Protein AF-A0A4C2E1A3-F1 (afdb_monomer_lite)

Radius of gyration: 37.52 Å; chains: 1; bounding box: 93×71×95 Å

pLDDT: mean 71.44, std 26.49, range [24.59, 97.94]

Foldseek 3Di:
DVVVVVVVVVVVVVVPDPPDDDDDDDDDDDDDDDDDDDYDDDDDDDDDDDDDDDDDDDDDDDDDDDDPPPPPPPPPPPPPVPPDQPLVVLLVVQCPDPQSVVLVVVLVVQVVVQVVLVPDDCSVVDPDRDDSVVSVCSNVVSSCVRRVVCRVVVVVVVVPPPPVVVVVVCVVVDPDDPDDDPDDDCPPPDPVVVVVVVVVVVVVVVVVVVVVD

Organism: NCBI:txid42258

Structure (mmCIF, N/CA/C/O backbone):
data_AF-A0A4C2E1A3-F1
#
_entry.id   AF-A0A4C2E1A3-F1
#
loop_
_atom_site.group_PDB
_atom_site.id
_atom_site.type_symbol
_atom_site.label_atom_id
_atom_site.label_alt_id
_atom_site.label_comp_id
_atom_site.label_asym_id
_atom_site.label_entity_id
_atom_site.label_seq_id
_atom_site.pdbx_PDB_ins_code
_atom_site.Cartn_x
_atom_site.Cartn_y
_atom_site.Cartn_z
_atom_site.occupancy
_atom_site.B_iso_or_equiv
_atom_site.auth_seq_id
_atom_site.auth_comp_id
_atom_site.auth_asym_id
_atom_site.auth_atom_id
_atom_site.pdbx_PDB_model_num
ATOM 1 N N . MET A 1 1 ? -1.593 -35.577 38.161 1.00 54.50 1 MET A N 1
ATOM 2 C CA . MET A 1 1 ? -0.187 -35.136 38.034 1.00 54.50 1 MET A CA 1
ATOM 3 C C . MET A 1 1 ? 0.485 -35.958 36.943 1.00 54.50 1 MET A C 1
ATOM 5 O O . MET A 1 1 ? 0.348 -35.541 35.812 1.00 54.50 1 MET A O 1
ATOM 9 N N . ILE A 1 2 ? 1.068 -37.138 37.211 1.00 54.88 2 ILE A N 1
ATOM 10 C CA . ILE A 1 2 ? 1.804 -37.907 36.177 1.00 54.88 2 ILE A CA 1
ATOM 11 C C . ILE A 1 2 ? 0.924 -38.302 34.967 1.00 54.88 2 ILE A C 1
ATOM 13 O O . ILE A 1 2 ? 1.327 -38.041 33.844 1.00 54.88 2 ILE A O 1
ATOM 17 N N . SER A 1 3 ? -0.294 -38.825 35.185 1.00 58.41 3 SER A N 1
ATOM 18 C CA . SER A 1 3 ? -1.226 -39.242 34.106 1.00 58.41 3 SER A CA 1
ATOM 19 C C . SER A 1 3 ? -1.467 -38.161 33.038 1.00 58.41 3 SER A C 1
ATOM 21 O O . SER A 1 3 ? -1.341 -38.411 31.846 1.00 58.41 3 SER A O 1
ATOM 23 N N . ALA A 1 4 ? -1.687 -36.916 33.477 1.00 65.88 4 ALA A N 1
ATOM 24 C CA . ALA A 1 4 ? -1.956 -35.790 32.583 1.00 65.88 4 ALA A CA 1
ATOM 25 C C . ALA A 1 4 ? -0.758 -35.421 31.685 1.00 65.88 4 ALA A C 1
ATOM 27 O O . ALA A 1 4 ? -0.942 -34.805 30.643 1.00 65.88 4 ALA A O 1
ATOM 28 N N . ILE A 1 5 ? 0.468 -35.793 32.078 1.00 71.56 5 ILE A N 1
ATOM 29 C CA . ILE A 1 5 ? 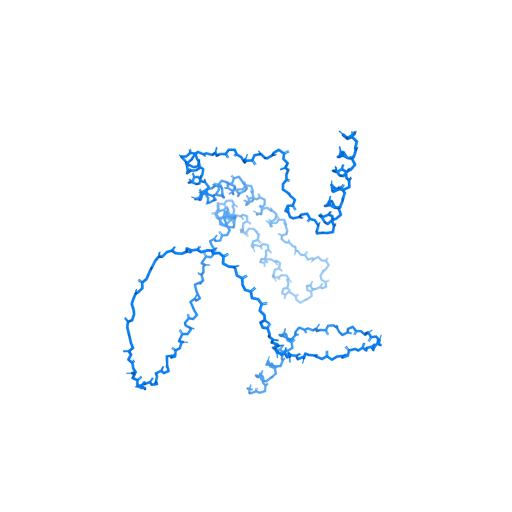1.671 -35.581 31.262 1.00 71.56 5 ILE A CA 1
ATOM 30 C C . ILE A 1 5 ? 1.769 -36.671 30.189 1.00 71.56 5 ILE A C 1
ATOM 32 O O . ILE A 1 5 ? 2.106 -36.365 29.053 1.00 71.56 5 ILE A O 1
ATOM 36 N N . THR A 1 6 ? 1.437 -37.927 30.513 1.00 70.44 6 THR A N 1
ATOM 37 C CA . THR A 1 6 ? 1.390 -39.005 29.510 1.00 70.44 6 THR A CA 1
ATOM 38 C C . THR A 1 6 ? 0.274 -38.791 28.488 1.00 70.44 6 THR A C 1
ATOM 40 O O . THR A 1 6 ? 0.525 -38.951 27.303 1.00 70.44 6 THR A O 1
ATOM 43 N N . GLU A 1 7 ? -0.903 -38.337 28.929 1.00 72.19 7 GLU A N 1
ATOM 44 C CA . GLU A 1 7 ? -2.037 -37.992 28.054 1.00 72.19 7 GLU A CA 1
ATOM 45 C C . GLU A 1 7 ? -1.655 -36.866 27.064 1.00 72.19 7 GLU A C 1
ATOM 47 O O . GLU A 1 7 ? -1.807 -37.020 25.854 1.00 72.19 7 GLU A O 1
ATOM 52 N N . TYR A 1 8 ? -1.044 -35.779 27.554 1.00 75.50 8 TYR A N 1
ATOM 53 C CA . TYR A 1 8 ? -0.581 -34.657 26.721 1.00 75.50 8 TYR A CA 1
ATOM 54 C C . TYR A 1 8 ? 0.555 -35.034 25.748 1.00 75.50 8 TYR A C 1
ATOM 56 O O . TYR A 1 8 ? 0.616 -34.533 24.625 1.00 75.50 8 TYR A O 1
ATOM 64 N N . LEU A 1 9 ? 1.457 -35.937 26.153 1.00 77.88 9 LEU A N 1
ATOM 65 C CA . LEU A 1 9 ? 2.533 -36.434 25.287 1.00 77.88 9 LEU A CA 1
ATOM 66 C C . LEU A 1 9 ? 2.029 -37.375 24.181 1.00 77.88 9 LEU A C 1
ATOM 68 O O . LEU A 1 9 ? 2.700 -37.497 23.157 1.00 77.88 9 LEU A O 1
ATOM 72 N N . GLU A 1 10 ? 0.873 -38.019 24.352 1.00 72.56 10 GLU A N 1
ATOM 73 C CA . GLU A 1 10 ? 0.237 -38.813 23.295 1.00 72.56 10 GLU A CA 1
ATOM 74 C C . GLU A 1 10 ? -0.452 -37.902 22.257 1.00 72.56 10 GLU A C 1
ATOM 76 O O . GLU A 1 10 ? -0.197 -38.071 21.063 1.00 72.56 10 GLU A O 1
ATOM 81 N N . GLU A 1 11 ? -1.174 -36.849 22.669 1.00 71.75 11 GLU A N 1
ATOM 82 C CA . GLU A 1 11 ? -1.727 -35.827 21.746 1.00 71.75 11 GLU A CA 1
ATOM 83 C C . GLU A 1 11 ? -0.633 -35.091 20.938 1.00 71.75 11 GLU A C 1
ATOM 85 O O . GLU A 1 11 ? -0.771 -34.854 19.731 1.00 71.75 11 GLU A O 1
ATOM 90 N N . LEU A 1 12 ? 0.504 -34.776 21.568 1.00 76.25 12 LEU A N 1
ATOM 91 C CA . LEU A 1 12 ? 1.673 -34.217 20.874 1.00 76.25 12 LEU A CA 1
ATOM 92 C C . LEU A 1 12 ? 2.255 -35.186 19.833 1.00 76.25 12 LEU A C 1
ATOM 94 O O . LEU A 1 12 ? 2.749 -34.761 18.790 1.00 76.25 12 LEU A O 1
ATOM 98 N N . LYS A 1 13 ? 2.171 -36.495 20.079 1.00 73.00 13 LYS A N 1
ATOM 99 C CA . LYS A 1 13 ? 2.709 -37.513 19.173 1.00 73.00 13 LYS A CA 1
ATOM 100 C C . LYS A 1 13 ? 1.800 -37.774 17.974 1.00 73.00 13 LYS A C 1
ATOM 102 O O . LYS A 1 13 ? 2.310 -38.045 16.890 1.00 73.00 13 LYS A O 1
ATOM 107 N N . GLU A 1 14 ? 0.484 -37.654 18.142 1.00 71.25 14 GLU A N 1
ATOM 108 C CA . GLU A 1 14 ? -0.473 -37.726 17.030 1.00 71.25 14 GLU A CA 1
ATOM 109 C C . GLU A 1 14 ? -0.469 -36.457 16.165 1.00 71.25 14 GLU A C 1
ATOM 111 O O . GLU A 1 14 ? -0.639 -36.552 14.952 1.00 71.25 14 GLU A O 1
ATOM 116 N N . SER A 1 15 ? -0.203 -35.280 16.742 1.00 75.06 15 SER A N 1
ATOM 117 C CA . SER A 1 15 ? -0.124 -34.021 15.980 1.00 75.06 15 SER A CA 1
ATOM 118 C C . SER A 1 15 ? 1.186 -33.839 15.195 1.00 75.06 15 SER A C 1
ATOM 120 O O . SER A 1 15 ? 1.159 -33.248 14.116 1.00 75.06 15 SER A O 1
ATOM 122 N N . PHE A 1 16 ? 2.311 -34.394 15.665 1.00 69.94 16 PHE A N 1
ATOM 123 C CA . PHE A 1 16 ? 3.581 -34.416 14.916 1.00 69.94 16 PHE A CA 1
ATOM 124 C C . PHE A 1 16 ? 3.725 -35.592 13.930 1.00 69.94 16 PHE A C 1
ATOM 126 O O . PHE A 1 16 ? 4.659 -35.601 13.127 1.00 69.94 16 PHE A O 1
ATOM 133 N N . ALA A 1 17 ? 2.822 -36.576 13.948 1.00 64.81 17 ALA A N 1
ATOM 134 C CA . ALA A 1 17 ? 2.817 -37.674 12.984 1.00 64.81 17 ALA A CA 1
ATOM 135 C C . ALA A 1 17 ? 2.017 -37.285 11.720 1.00 64.81 17 ALA A C 1
ATOM 137 O O . ALA A 1 17 ? 0.785 -37.248 11.771 1.00 64.81 17 ALA A O 1
ATOM 138 N N . PRO A 1 18 ? 2.653 -37.029 10.557 1.00 50.00 18 PRO A N 1
ATOM 139 C CA . PRO A 1 18 ? 1.913 -36.719 9.338 1.00 50.00 18 PRO A CA 1
ATOM 140 C C . PRO A 1 18 ? 1.049 -37.919 8.935 1.00 50.00 18 PRO A C 1
ATOM 142 O O . PRO A 1 18 ? 1.547 -39.029 8.734 1.00 50.00 18 PRO A O 1
ATOM 145 N N . THR A 1 19 ? -0.259 -37.701 8.803 1.00 55.41 19 THR A N 1
ATOM 146 C CA . THR A 1 19 ? -1.232 -38.756 8.500 1.00 55.41 19 THR A CA 1
ATOM 147 C C . THR A 1 19 ? -1.097 -39.231 7.052 1.00 55.41 19 THR A C 1
ATOM 149 O O . THR A 1 19 ? -1.749 -38.732 6.135 1.00 55.41 19 THR A O 1
ATOM 152 N N . ILE A 1 20 ? -0.234 -40.230 6.838 1.00 53.44 20 ILE A N 1
ATOM 153 C CA . ILE A 1 20 ? -0.044 -40.883 5.539 1.00 53.44 20 ILE A CA 1
ATOM 154 C C . ILE A 1 20 ? -1.373 -41.512 5.105 1.00 53.44 20 ILE A C 1
ATOM 156 O O . ILE A 1 20 ? -1.789 -42.557 5.611 1.00 53.44 20 ILE A O 1
ATOM 160 N N . ALA A 1 21 ? -2.040 -40.859 4.153 1.00 41.53 21 ALA A N 1
ATOM 161 C CA . ALA A 1 21 ? -3.274 -41.342 3.557 1.00 41.53 21 ALA A CA 1
ATOM 162 C C . ALA A 1 21 ? -3.012 -42.684 2.862 1.00 41.53 21 ALA A C 1
ATOM 164 O O . ALA A 1 21 ? -2.310 -42.757 1.851 1.00 41.53 21 ALA A O 1
ATOM 165 N N . LYS A 1 22 ? -3.562 -43.759 3.429 1.00 39.25 22 LYS A N 1
ATOM 166 C CA . LYS A 1 22 ? -3.343 -45.125 2.957 1.00 39.25 22 LYS A CA 1
ATOM 167 C C . LYS A 1 22 ? -4.145 -45.384 1.681 1.00 39.25 22 LYS A C 1
ATOM 169 O O . LYS A 1 22 ? -5.284 -45.834 1.749 1.00 39.25 22 LYS A O 1
ATOM 174 N N . ALA A 1 23 ? -3.540 -45.088 0.534 1.00 36.72 23 ALA A N 1
ATOM 175 C CA . ALA A 1 23 ? -4.056 -45.508 -0.762 1.00 36.72 23 ALA A CA 1
ATOM 176 C C . ALA A 1 23 ? -4.115 -47.045 -0.831 1.00 36.72 23 ALA A C 1
ATOM 178 O O . ALA A 1 23 ? -3.162 -47.734 -0.460 1.00 36.72 23 ALA A O 1
ATOM 179 N N . GLU A 1 24 ? -5.250 -47.570 -1.282 1.00 34.53 24 GLU A N 1
ATOM 180 C CA . GLU A 1 24 ? -5.477 -48.998 -1.497 1.00 34.53 24 GLU A CA 1
ATOM 181 C C . GLU A 1 24 ? -5.087 -49.385 -2.932 1.00 34.53 24 GLU A C 1
ATOM 183 O O . GLU A 1 24 ? -5.919 -49.431 -3.833 1.00 34.53 24 GLU A O 1
ATOM 188 N N . ASP A 1 25 ? -3.791 -49.627 -3.145 1.00 33.00 25 ASP A N 1
ATOM 189 C CA . ASP A 1 25 ? -3.263 -50.190 -4.393 1.00 33.00 25 ASP A CA 1
ATOM 190 C C . ASP A 1 25 ? -3.239 -51.726 -4.314 1.00 33.00 25 ASP A C 1
ATOM 192 O O . ASP A 1 25 ? -2.569 -52.312 -3.458 1.00 33.00 25 ASP A O 1
ATOM 196 N N . GLU A 1 26 ? -3.967 -52.389 -5.217 1.00 34.16 26 GLU A N 1
ATOM 197 C CA . GLU A 1 26 ? -3.877 -53.838 -5.400 1.00 34.16 26 GLU A CA 1
ATOM 198 C C . GLU A 1 26 ? -2.774 -54.208 -6.410 1.00 34.16 26 GLU A C 1
ATOM 200 O O . GLU A 1 26 ? -2.759 -53.738 -7.545 1.00 34.16 26 GLU A O 1
ATOM 205 N N . GLN A 1 27 ? -1.961 -55.188 -6.003 1.00 33.09 27 GLN A N 1
ATOM 206 C CA . GLN A 1 27 ? -1.216 -56.137 -6.843 1.00 33.09 27 GLN A CA 1
ATOM 207 C C . GLN A 1 27 ? 0.243 -55.829 -7.277 1.00 33.09 27 GLN A C 1
ATOM 209 O O . GLN A 1 27 ? 0.531 -55.393 -8.385 1.00 33.09 27 GLN A O 1
ATOM 214 N N . GLU A 1 28 ? 1.155 -56.277 -6.401 1.00 28.84 28 GLU A N 1
ATOM 215 C CA . GLU A 1 28 ? 2.339 -57.126 -6.679 1.00 28.84 28 GLU A CA 1
ATOM 216 C C . GLU A 1 28 ? 3.445 -56.677 -7.668 1.00 28.84 28 GLU A C 1
ATOM 218 O O . GLU A 1 28 ? 3.333 -56.826 -8.882 1.00 28.84 28 GLU A O 1
ATOM 223 N N . GLY A 1 29 ? 4.643 -56.455 -7.102 1.00 26.78 29 GLY A N 1
ATOM 224 C CA . GLY A 1 29 ? 5.778 -57.349 -7.400 1.00 26.78 29 GLY A CA 1
ATOM 225 C C . GLY A 1 29 ? 7.071 -56.709 -7.925 1.00 26.78 29 GLY A C 1
ATOM 226 O O . GLY A 1 29 ? 7.106 -56.215 -9.049 1.00 26.78 29 GLY A O 1
ATOM 227 N N . GLY A 1 30 ? 8.167 -56.829 -7.159 1.00 26.08 30 GLY A N 1
ATOM 228 C CA . GLY A 1 30 ? 9.526 -56.540 -7.648 1.00 26.08 30 GLY A CA 1
ATOM 229 C C . GLY A 1 30 ? 10.520 -56.034 -6.595 1.00 26.08 30 GLY A C 1
ATOM 230 O O . GLY A 1 30 ? 10.826 -54.847 -6.574 1.00 26.08 30 GLY A O 1
ATOM 231 N N . GLU A 1 31 ? 11.046 -56.938 -5.767 1.00 26.59 31 GLU A N 1
ATOM 232 C CA . GLU A 1 31 ? 12.318 -56.765 -5.030 1.00 26.59 31 GLU A CA 1
ATOM 233 C C . GLU A 1 31 ? 13.503 -56.944 -6.037 1.00 26.59 31 GLU A C 1
ATOM 235 O O . GLU A 1 31 ? 13.262 -57.309 -7.190 1.00 26.59 31 GLU A O 1
ATOM 240 N N . GLU A 1 32 ? 14.792 -56.679 -5.782 1.00 26.11 32 GLU A N 1
ATOM 241 C CA . GLU A 1 32 ? 15.598 -56.580 -4.547 1.00 26.11 32 GLU A CA 1
ATOM 242 C C . GLU A 1 32 ? 16.620 -55.400 -4.605 1.00 26.11 32 GLU A C 1
ATOM 244 O O . GLU A 1 32 ? 16.511 -54.500 -5.439 1.00 26.11 32 GLU A O 1
ATOM 249 N N . GLU A 1 33 ? 17.590 -55.386 -3.680 1.00 24.80 33 GLU A N 1
ATOM 250 C CA . GLU A 1 33 ? 18.471 -54.259 -3.330 1.00 24.80 33 GLU A CA 1
ATOM 251 C C . GLU A 1 33 ? 19.859 -54.243 -4.035 1.00 24.80 33 GLU A C 1
ATOM 253 O O . GLU A 1 33 ? 20.080 -54.831 -5.094 1.00 24.80 33 GLU A O 1
ATOM 258 N N . SER A 1 34 ? 20.804 -53.496 -3.455 1.00 26.45 34 SER A N 1
ATOM 259 C CA . SER A 1 34 ? 22.172 -53.225 -3.919 1.00 26.45 34 SER A CA 1
ATOM 260 C C . SER A 1 34 ? 23.210 -54.303 -3.583 1.00 26.45 34 SER A C 1
ATOM 262 O O . SER A 1 34 ? 23.173 -54.855 -2.486 1.00 26.45 34 SER A O 1
ATOM 264 N N . SER A 1 35 ? 24.276 -54.386 -4.390 1.00 25.61 35 SER A N 1
ATOM 265 C CA . SER A 1 35 ? 25.656 -54.458 -3.864 1.00 25.61 35 SER A CA 1
ATOM 266 C C . SER A 1 35 ? 26.716 -54.092 -4.916 1.00 25.61 35 SER A C 1
ATOM 268 O O . SER A 1 35 ? 26.589 -54.458 -6.085 1.00 25.61 35 SER A O 1
ATOM 270 N N . ASP A 1 36 ? 27.784 -53.419 -4.489 1.00 27.20 36 ASP A N 1
ATOM 271 C CA . ASP A 1 36 ? 29.022 -53.203 -5.249 1.00 27.20 36 ASP A CA 1
ATOM 272 C C . ASP A 1 36 ? 29.790 -54.505 -5.547 1.00 27.20 36 ASP A C 1
ATOM 274 O O . ASP A 1 36 ? 29.775 -55.434 -4.743 1.00 27.20 36 ASP A O 1
ATOM 278 N N . GLU A 1 37 ? 30.595 -54.511 -6.617 1.00 27.55 37 GLU A N 1
ATOM 279 C CA . GLU A 1 37 ? 31.913 -55.171 -6.596 1.00 27.55 37 GLU A CA 1
ATOM 280 C C . GLU A 1 37 ? 32.899 -54.504 -7.582 1.00 27.55 37 GLU A C 1
ATOM 282 O O . GLU A 1 37 ? 32.512 -53.636 -8.370 1.00 27.55 37 GLU A O 1
ATOM 287 N N . LYS A 1 38 ? 34.199 -54.823 -7.480 1.00 28.42 38 LYS A N 1
ATOM 288 C CA . LYS A 1 38 ? 35.299 -53.926 -7.893 1.00 28.42 38 LYS A CA 1
ATOM 289 C C . LYS A 1 38 ? 36.467 -54.643 -8.593 1.00 28.42 38 LYS A C 1
ATOM 291 O O . LYS A 1 38 ? 36.839 -55.743 -8.202 1.00 28.42 38 LYS A O 1
ATOM 296 N N . GLY A 1 39 ? 37.107 -53.937 -9.536 1.00 26.95 39 GLY A N 1
ATOM 297 C CA . GLY A 1 39 ? 38.388 -54.295 -10.173 1.00 26.95 39 GLY A CA 1
ATOM 298 C C . GLY A 1 39 ? 38.263 -54.830 -11.612 1.00 26.95 39 GLY A C 1
ATOM 299 O O . GLY A 1 39 ? 37.180 -55.218 -12.037 1.00 26.95 39 GLY A O 1
ATOM 300 N N . ASP A 1 40 ? 39.322 -54.892 -12.424 1.00 24.59 40 ASP A N 1
ATOM 301 C CA . ASP A 1 40 ? 40.619 -54.183 -12.401 1.00 24.59 40 ASP A CA 1
ATOM 302 C C . ASP A 1 40 ? 41.312 -54.368 -13.784 1.00 24.59 40 ASP A C 1
ATOM 304 O O . ASP A 1 40 ? 40.888 -55.249 -14.540 1.00 24.59 40 ASP A O 1
ATOM 308 N N . GLY A 1 41 ? 42.353 -53.590 -14.133 1.00 29.47 41 GLY A N 1
ATOM 309 C CA . GLY A 1 41 ? 43.167 -53.822 -15.350 1.00 29.47 41 GLY A CA 1
ATOM 310 C C . GLY A 1 41 ? 43.608 -52.597 -16.184 1.00 29.47 41 GLY A C 1
ATOM 311 O O . GLY A 1 41 ? 42.798 -51.986 -16.881 1.00 29.47 41 GLY A O 1
ATOM 312 N N . GLU A 1 42 ? 44.919 -52.319 -16.177 1.00 26.56 42 GLU A N 1
ATOM 313 C CA . GLU A 1 42 ? 45.686 -51.439 -17.101 1.00 26.56 42 GLU A CA 1
ATOM 314 C C . GLU A 1 42 ? 45.739 -52.007 -18.552 1.00 26.56 42 GLU A C 1
ATOM 316 O O . GLU A 1 42 ? 45.350 -53.156 -18.760 1.00 26.56 42 GLU A O 1
ATOM 321 N N . GLU A 1 43 ? 46.142 -51.325 -19.645 1.00 28.19 43 GLU A N 1
ATOM 322 C CA . GLU A 1 43 ? 47.046 -50.171 -19.937 1.00 28.19 43 GLU A CA 1
ATOM 323 C C . GLU A 1 43 ? 46.356 -49.128 -20.889 1.00 28.19 43 GLU A C 1
ATOM 325 O O . GLU A 1 43 ? 45.267 -49.405 -21.390 1.00 28.19 43 GLU A O 1
ATOM 330 N N . GLY A 1 44 ? 46.877 -47.942 -21.276 1.00 27.69 44 GLY A N 1
ATOM 331 C CA . GLY A 1 44 ? 48.100 -47.174 -20.947 1.00 27.69 44 GLY A CA 1
ATOM 332 C C . GLY A 1 44 ? 48.463 -46.092 -22.016 1.00 27.69 44 GLY A C 1
ATOM 333 O O . GLY A 1 44 ? 47.818 -46.026 -23.060 1.00 27.69 44 GLY A O 1
ATOM 334 N N . ASP A 1 45 ? 49.529 -45.314 -21.747 1.00 26.52 45 ASP A N 1
ATOM 335 C CA . ASP A 1 45 ? 50.396 -44.485 -22.645 1.00 26.52 45 ASP A CA 1
ATOM 336 C C . ASP A 1 45 ? 49.952 -43.105 -23.249 1.00 26.52 45 ASP A C 1
ATOM 338 O O . ASP A 1 45 ? 48.882 -42.974 -23.844 1.00 26.52 45 ASP A O 1
ATOM 342 N N . GLY A 1 46 ? 50.856 -42.096 -23.160 1.00 30.55 46 GLY A N 1
ATOM 343 C CA . GLY A 1 46 ? 50.852 -40.755 -23.823 1.00 30.55 46 GLY A CA 1
ATOM 344 C C . GLY A 1 46 ? 50.015 -39.628 -23.159 1.00 30.55 46 GLY A C 1
ATOM 345 O O . GLY A 1 46 ? 48.809 -39.577 -23.387 1.00 30.55 46 GLY A O 1
ATOM 346 N N . GLU A 1 47 ? 50.495 -38.715 -22.287 1.00 32.38 47 GLU A N 1
ATOM 347 C CA . GLU A 1 47 ? 51.624 -37.727 -22.336 1.00 32.38 47 GLU A CA 1
ATOM 348 C C . GLU A 1 47 ? 51.404 -36.568 -23.354 1.00 32.38 47 GLU A C 1
ATOM 350 O O . GLU A 1 47 ? 50.875 -36.816 -24.435 1.00 32.38 47 GLU A O 1
ATOM 355 N N . GLU A 1 48 ? 51.683 -35.265 -23.129 1.00 33.25 48 GLU A N 1
ATOM 356 C CA . GLU A 1 48 ? 52.417 -34.440 -22.117 1.00 33.25 48 GLU A CA 1
ATOM 357 C C . GLU A 1 48 ? 51.516 -33.231 -21.661 1.00 33.25 48 GLU A C 1
ATOM 359 O O . GLU A 1 48 ? 50.435 -33.057 -22.227 1.00 33.25 48 GLU A O 1
ATOM 364 N N . GLY A 1 49 ? 51.811 -32.306 -20.720 1.00 29.77 49 GLY A N 1
ATOM 365 C CA . GLY A 1 49 ? 52.961 -31.991 -19.839 1.00 29.77 49 GLY A CA 1
ATOM 366 C C . GLY A 1 49 ? 52.779 -30.606 -19.132 1.00 29.77 49 GLY A C 1
ATOM 367 O O . GLY A 1 49 ? 51.741 -29.976 -19.336 1.00 29.77 49 GLY A O 1
ATOM 368 N N . ASP A 1 50 ? 53.799 -30.125 -18.386 1.00 28.48 50 ASP A N 1
ATOM 369 C CA . ASP A 1 50 ? 53.899 -28.827 -17.633 1.00 28.48 50 ASP A CA 1
ATOM 370 C C . ASP A 1 50 ? 53.057 -28.732 -16.322 1.00 28.48 50 ASP A C 1
ATOM 372 O O . ASP A 1 50 ? 51.885 -29.105 -16.317 1.00 28.48 50 ASP A O 1
ATOM 376 N N . GLY A 1 51 ? 53.526 -28.260 -15.149 1.00 31.69 51 GLY A N 1
ATOM 377 C CA . GLY A 1 51 ? 54.794 -27.615 -14.717 1.00 31.69 51 GLY A CA 1
ATOM 378 C C . GLY A 1 51 ? 54.514 -26.250 -14.037 1.00 31.69 51 GLY A C 1
ATOM 379 O O . GLY A 1 51 ? 53.581 -25.572 -14.461 1.00 31.69 51 GLY A O 1
ATOM 380 N N . GLU A 1 52 ? 55.167 -25.721 -12.987 1.00 35.66 52 GLU A N 1
ATOM 381 C CA . GLU A 1 52 ? 56.111 -26.107 -11.892 1.00 35.66 52 GLU A CA 1
ATOM 382 C C . GLU A 1 52 ? 55.806 -25.085 -10.734 1.00 35.66 52 GLU A C 1
ATOM 384 O O . GLU A 1 52 ? 55.156 -24.075 -11.014 1.00 35.66 52 GLU A O 1
ATOM 389 N N . GLU A 1 53 ? 56.138 -25.133 -9.431 1.00 32.62 53 GLU A N 1
ATOM 390 C CA . GLU A 1 53 ? 56.885 -25.940 -8.424 1.00 32.62 53 GLU A CA 1
ATOM 391 C C . GLU A 1 53 ? 56.238 -25.570 -7.031 1.00 32.62 53 GLU A C 1
ATOM 393 O O . GLU A 1 53 ? 55.354 -24.711 -7.006 1.00 32.62 53 GLU A O 1
ATOM 398 N N . GLY A 1 54 ? 56.554 -26.061 -5.817 1.00 31.36 54 GLY A N 1
ATOM 399 C CA . GLY A 1 54 ? 57.498 -27.067 -5.294 1.00 31.36 54 GLY A CA 1
ATOM 400 C C . GLY A 1 54 ? 57.792 -26.860 -3.777 1.00 31.36 54 GLY A C 1
ATOM 401 O O . GLY A 1 54 ? 57.917 -25.714 -3.359 1.00 31.36 54 GLY A O 1
ATOM 402 N N . SER A 1 55 ? 57.960 -27.952 -3.001 1.00 29.14 55 SER A N 1
ATOM 403 C CA . SER A 1 55 ? 58.648 -28.051 -1.674 1.00 29.14 55 SER A CA 1
ATOM 404 C C . SER A 1 55 ? 58.076 -27.344 -0.408 1.00 29.14 55 SER A C 1
ATOM 406 O O . SER A 1 55 ? 57.382 -26.339 -0.511 1.00 29.14 55 SER A O 1
ATOM 408 N N . ASP A 1 56 ? 58.289 -27.812 0.840 1.00 27.72 56 ASP A N 1
ATOM 409 C CA . ASP A 1 56 ? 59.148 -28.892 1.390 1.00 27.72 56 ASP A CA 1
ATOM 410 C C . ASP A 1 56 ? 58.457 -29.738 2.499 1.00 27.72 56 ASP A C 1
ATOM 412 O O . ASP A 1 56 ? 57.555 -29.267 3.190 1.00 27.72 56 ASP A O 1
ATOM 416 N N . ASN A 1 57 ? 58.952 -30.979 2.644 1.00 35.16 57 ASN A N 1
ATOM 417 C CA . ASN A 1 57 ? 59.313 -31.774 3.845 1.00 35.16 57 ASN A CA 1
ATOM 418 C C . ASN A 1 57 ? 59.329 -31.082 5.249 1.00 35.16 57 ASN A C 1
ATOM 420 O O . ASN A 1 57 ? 59.454 -29.867 5.351 1.00 35.16 57 ASN A O 1
ATOM 424 N N . GLU A 1 58 ? 59.304 -31.788 6.397 1.00 31.27 58 GLU A N 1
ATOM 425 C CA . GLU A 1 58 ? 59.610 -33.212 6.682 1.00 31.27 58 GLU A CA 1
ATOM 426 C C . GLU A 1 58 ? 58.850 -33.781 7.919 1.00 31.27 58 GLU A C 1
ATOM 428 O O . GLU A 1 58 ? 58.060 -33.088 8.553 1.00 31.27 58 GLU A O 1
ATOM 433 N N . ASP A 1 59 ? 59.108 -35.058 8.221 1.00 29.94 59 ASP A N 1
ATOM 434 C CA . ASP A 1 59 ? 58.451 -35.977 9.174 1.00 29.94 59 ASP A CA 1
ATOM 435 C C . ASP A 1 59 ? 58.685 -35.725 10.692 1.00 29.94 59 ASP A C 1
ATOM 437 O O . ASP A 1 59 ? 59.738 -35.212 11.077 1.00 29.94 59 ASP A O 1
ATOM 441 N N . SER A 1 60 ? 57.740 -36.158 11.550 1.00 30.83 60 SER A N 1
ATOM 442 C CA . SER A 1 60 ? 57.967 -36.515 12.973 1.00 30.83 60 SER A CA 1
ATOM 443 C C . SER A 1 60 ? 56.732 -37.167 13.628 1.00 30.83 60 SER A C 1
ATOM 445 O O . SER A 1 60 ? 55.699 -36.515 13.778 1.00 30.83 60 SER A O 1
ATOM 447 N N . ASP A 1 61 ? 56.877 -38.390 14.149 1.00 32.84 61 ASP A N 1
ATOM 448 C CA . ASP A 1 61 ? 55.927 -39.003 15.095 1.00 32.84 61 ASP A CA 1
ATOM 449 C C . ASP A 1 61 ? 55.823 -38.223 16.426 1.00 32.84 61 ASP A C 1
ATOM 451 O O . ASP A 1 61 ? 56.829 -37.712 16.932 1.00 32.84 61 ASP A O 1
ATOM 455 N N . ASN A 1 62 ? 54.635 -38.237 17.047 1.00 33.03 62 ASN A N 1
ATOM 456 C CA . ASN A 1 62 ? 54.451 -38.301 18.506 1.00 33.03 62 ASN A CA 1
ATOM 457 C C . ASN A 1 62 ? 53.057 -38.876 18.846 1.00 33.03 62 ASN A C 1
ATOM 459 O O . ASN A 1 62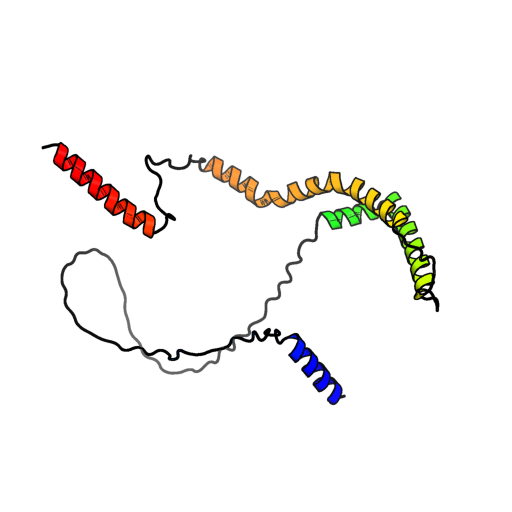 ? 52.089 -38.593 18.144 1.00 33.03 62 ASN A O 1
ATOM 463 N N . GLU A 1 63 ? 52.959 -39.662 19.919 1.00 35.53 63 GLU A N 1
ATOM 464 C CA . GLU A 1 63 ? 51.718 -40.310 20.378 1.00 35.53 63 GLU A CA 1
ATOM 465 C C . GLU A 1 63 ? 50.962 -39.460 21.426 1.00 35.53 63 GLU A C 1
ATOM 467 O O . GLU A 1 63 ? 51.580 -38.647 22.108 1.00 35.53 63 GLU A O 1
ATOM 472 N N . GLU A 1 64 ? 49.651 -39.716 21.554 1.00 35.44 64 GLU A N 1
ATOM 473 C CA . GLU A 1 64 ? 48.718 -39.337 22.643 1.00 35.44 64 GLU A CA 1
ATOM 474 C C . GLU A 1 64 ? 48.629 -37.851 23.075 1.00 35.44 64 GLU A C 1
ATOM 476 O O . GLU A 1 64 ? 49.538 -37.292 23.680 1.00 35.44 64 GLU A O 1
ATOM 481 N N . GLU A 1 65 ? 47.442 -37.254 22.920 1.00 32.44 65 GLU A N 1
ATOM 482 C CA . GLU A 1 65 ? 46.537 -37.056 24.068 1.00 32.44 65 GLU A CA 1
ATOM 483 C C . GLU A 1 65 ? 45.071 -37.010 23.580 1.00 32.44 65 GLU A C 1
ATOM 485 O O . GLU A 1 65 ? 44.810 -36.803 22.394 1.00 32.44 65 GLU A O 1
ATOM 490 N N . ASP A 1 66 ? 44.141 -37.327 24.482 1.00 37.78 66 ASP A N 1
ATOM 491 C CA . ASP A 1 66 ? 42.706 -37.542 24.240 1.00 37.78 66 ASP A CA 1
ATOM 492 C C . ASP A 1 66 ? 41.946 -36.372 24.883 1.00 37.78 66 ASP A C 1
ATOM 494 O O . ASP A 1 66 ? 41.852 -36.305 26.110 1.00 37.78 66 ASP A O 1
ATOM 498 N N . ASP A 1 67 ? 41.501 -35.410 24.070 1.00 34.34 67 ASP A N 1
ATOM 499 C CA . ASP A 1 67 ? 40.812 -34.192 24.518 1.00 34.34 67 ASP A CA 1
ATOM 500 C C . ASP A 1 67 ? 39.455 -34.121 23.796 1.00 34.34 67 ASP A C 1
ATOM 502 O O . ASP A 1 67 ? 39.371 -33.814 22.603 1.00 34.34 67 ASP A O 1
ATOM 506 N N . GLU A 1 68 ? 38.391 -34.500 24.508 1.00 40.34 68 GLU A N 1
ATOM 507 C CA . GLU A 1 68 ? 37.010 -34.424 24.024 1.00 40.34 68 GLU A CA 1
ATOM 508 C C . GLU A 1 68 ? 36.582 -32.943 23.997 1.00 40.34 68 GLU A C 1
ATOM 510 O O . GLU A 1 68 ? 36.020 -32.431 24.967 1.00 40.34 68 GLU A O 1
ATOM 515 N N . GLU A 1 69 ? 36.873 -32.234 22.896 1.00 37.88 69 GLU A N 1
ATOM 516 C CA . GLU A 1 69 ? 36.315 -30.898 22.641 1.00 37.88 69 GLU A CA 1
ATOM 517 C C . GLU A 1 69 ? 34.784 -31.011 22.510 1.00 37.88 69 GLU A C 1
ATOM 519 O O . GLU A 1 69 ? 34.249 -31.311 21.444 1.00 37.88 69 GLU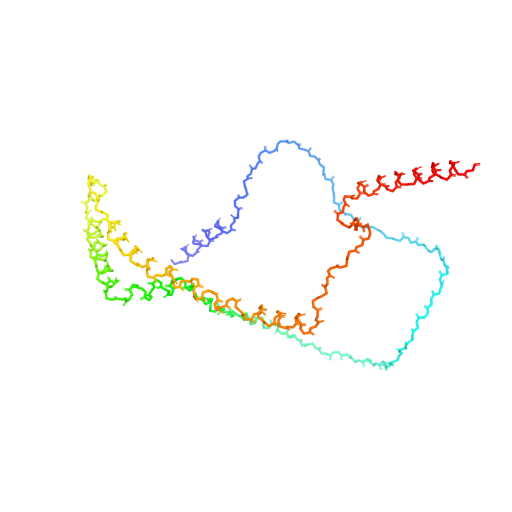 A O 1
ATOM 524 N N . GLU A 1 70 ? 34.078 -30.794 23.626 1.00 36.88 70 GLU A N 1
ATOM 525 C CA . GLU A 1 70 ? 32.624 -30.622 23.665 1.00 36.88 70 GLU A CA 1
ATOM 526 C C . GLU A 1 70 ? 32.249 -29.415 22.787 1.00 36.88 70 GLU A C 1
ATOM 528 O O . GLU A 1 70 ? 32.450 -28.258 23.172 1.00 36.88 70 GLU A O 1
ATOM 533 N N . GLU A 1 71 ? 31.728 -29.688 21.587 1.00 34.56 71 GLU A N 1
ATOM 534 C CA . GLU A 1 71 ? 31.143 -28.683 20.699 1.00 34.56 71 GLU A CA 1
ATOM 535 C C . GLU A 1 71 ? 29.849 -28.143 21.338 1.00 34.56 71 GLU A C 1
ATOM 537 O O . GLU A 1 71 ? 28.749 -28.619 21.060 1.00 34.56 71 GLU A O 1
ATOM 542 N N . ASP A 1 72 ? 29.994 -27.145 22.220 1.00 34.03 72 ASP A N 1
ATOM 543 C CA . ASP A 1 72 ? 28.904 -26.295 22.716 1.00 34.03 72 ASP A CA 1
ATOM 544 C C . ASP A 1 72 ? 28.279 -25.564 21.506 1.00 34.03 72 ASP A C 1
ATOM 546 O O . ASP A 1 72 ? 28.680 -24.456 21.131 1.00 34.03 72 ASP A O 1
ATOM 550 N N . GLU A 1 73 ? 27.305 -26.213 20.855 1.00 38.25 73 GLU A N 1
ATOM 551 C CA . GLU A 1 73 ? 26.398 -25.606 19.875 1.00 38.25 73 GLU A CA 1
ATOM 552 C C . GLU A 1 73 ? 25.483 -24.597 20.596 1.00 38.25 73 GLU A C 1
ATOM 554 O O . GLU A 1 73 ? 24.290 -24.826 20.799 1.00 38.25 73 GLU A O 1
ATOM 559 N N . GLU A 1 74 ? 26.059 -23.462 21.005 1.00 40.41 74 GLU A N 1
ATOM 560 C CA . GLU A 1 74 ? 25.320 -22.256 21.384 1.00 40.41 74 GLU A CA 1
ATOM 561 C C . GLU A 1 74 ? 24.467 -21.840 20.173 1.00 40.41 74 GLU A C 1
ATOM 563 O O . GLU A 1 74 ? 24.966 -21.223 19.226 1.00 40.41 74 GLU A O 1
ATOM 568 N N . GLU A 1 75 ? 23.185 -22.228 20.179 1.00 35.28 75 GLU A N 1
ATOM 569 C CA . GLU A 1 75 ? 22.196 -21.797 19.190 1.00 35.28 75 GLU A CA 1
ATOM 570 C C . GLU A 1 75 ? 22.078 -20.267 19.254 1.00 35.28 75 GLU A C 1
ATOM 572 O O . GLU A 1 75 ? 21.366 -19.709 20.092 1.00 35.28 75 GLU A O 1
ATOM 577 N N . ASP A 1 76 ? 22.812 -19.593 18.363 1.00 35.06 76 ASP A N 1
ATOM 578 C CA . ASP A 1 76 ? 22.790 -18.144 18.147 1.00 35.06 76 ASP A CA 1
ATOM 579 C C . ASP A 1 76 ? 21.448 -17.759 17.505 1.00 35.06 76 ASP A C 1
ATOM 581 O O . ASP A 1 76 ? 21.342 -17.490 16.305 1.00 35.06 76 ASP A O 1
ATOM 585 N N . ASP A 1 77 ? 20.395 -17.813 18.325 1.00 40.34 77 ASP A N 1
ATOM 586 C CA . ASP A 1 77 ? 19.020 -17.416 18.022 1.00 40.34 77 ASP A CA 1
ATOM 587 C C . ASP A 1 77 ? 18.963 -15.877 17.939 1.00 40.34 77 ASP A C 1
ATOM 589 O O . ASP A 1 77 ? 18.323 -15.184 18.739 1.00 40.34 77 ASP A O 1
ATOM 593 N N . GLU A 1 78 ? 19.709 -15.324 16.971 1.00 43.84 78 GLU A N 1
ATOM 594 C CA . GLU A 1 78 ? 19.556 -13.959 16.485 1.00 43.84 78 GLU A CA 1
ATOM 595 C C . GLU A 1 78 ? 18.126 -13.829 15.936 1.00 43.84 78 GLU A C 1
ATOM 597 O O . GLU A 1 78 ? 17.879 -13.989 14.736 1.00 43.84 78 GLU A O 1
ATOM 602 N N . GLU A 1 79 ? 17.173 -13.493 16.815 1.00 47.59 79 GLU A N 1
ATOM 603 C CA . GLU A 1 79 ? 15.902 -12.885 16.425 1.00 47.59 79 GLU A CA 1
ATOM 604 C C . GLU A 1 79 ? 16.229 -11.607 15.626 1.00 47.59 79 GLU A C 1
ATOM 606 O O . GLU A 1 79 ? 16.327 -10.507 16.182 1.00 47.59 79 GLU A O 1
ATOM 611 N N . GLU A 1 80 ? 16.411 -11.735 14.302 1.00 47.19 80 GLU A N 1
ATOM 612 C CA . GLU A 1 80 ? 16.380 -10.600 13.381 1.00 47.19 80 GLU A CA 1
ATOM 613 C C . GLU A 1 80 ? 15.051 -9.883 13.645 1.00 47.19 80 GLU A C 1
ATOM 615 O O . GLU A 1 80 ? 13.992 -10.380 13.260 1.00 47.19 80 GLU A O 1
ATOM 620 N N . GLU A 1 81 ? 15.101 -8.725 14.318 1.00 55.66 81 GLU A N 1
ATOM 621 C CA . GLU A 1 81 ? 13.932 -7.888 14.603 1.00 55.66 81 GLU A CA 1
ATOM 622 C C . GLU A 1 81 ? 13.337 -7.429 13.260 1.00 55.66 81 GLU A C 1
ATOM 624 O O . GLU A 1 81 ? 13.705 -6.373 12.729 1.00 55.66 81 GLU A O 1
ATOM 629 N N . GLU A 1 82 ? 12.474 -8.264 12.660 1.00 66.19 82 GLU A N 1
ATOM 630 C CA . GLU A 1 82 ? 12.020 -8.105 11.280 1.00 66.19 82 GLU A CA 1
ATOM 631 C C . GLU A 1 82 ? 11.289 -6.769 11.171 1.00 66.19 82 GLU A C 1
ATOM 633 O O . GLU A 1 82 ? 10.159 -6.614 11.635 1.00 66.19 82 GLU A O 1
ATOM 638 N N . GLY A 1 83 ? 11.975 -5.781 10.586 1.00 64.12 83 GLY A N 1
ATOM 639 C CA . GLY A 1 83 ? 11.581 -4.377 10.638 1.00 64.12 83 GLY A CA 1
ATOM 640 C C . GLY A 1 83 ? 10.178 -4.151 10.081 1.00 64.12 83 GLY A C 1
ATOM 641 O O . GLY A 1 83 ? 10.017 -3.972 8.869 1.00 64.12 83 GLY A O 1
ATOM 642 N N . GLY A 1 84 ? 9.197 -4.146 10.991 1.00 79.69 84 GLY A N 1
ATOM 643 C CA . GLY A 1 84 ? 7.788 -4.410 10.702 1.00 79.69 84 GLY A CA 1
ATOM 644 C C . GLY A 1 84 ? 7.161 -3.512 9.638 1.00 79.69 84 GLY A C 1
ATOM 645 O O . GLY A 1 84 ? 7.618 -2.389 9.394 1.00 79.69 84 GLY A O 1
ATOM 646 N N . ASP A 1 85 ? 6.094 -4.015 9.000 1.00 88.50 85 ASP A N 1
ATOM 647 C CA . ASP A 1 85 ? 5.568 -3.462 7.747 1.00 88.50 85 ASP A CA 1
ATOM 648 C C . ASP A 1 85 ? 5.428 -1.921 7.794 1.00 88.50 85 ASP A C 1
ATOM 650 O O . ASP A 1 85 ? 4.651 -1.370 8.587 1.00 88.50 85 ASP A O 1
ATOM 654 N N . PRO A 1 86 ? 6.133 -1.186 6.907 1.00 90.25 86 PRO A N 1
ATOM 655 C CA . PRO A 1 86 ? 5.957 0.249 6.727 1.00 90.25 86 PRO A CA 1
ATOM 656 C C . PRO A 1 86 ? 4.507 0.703 6.502 1.00 90.25 86 PRO A C 1
ATOM 658 O O . PRO A 1 86 ? 4.229 1.890 6.719 1.00 90.25 86 PRO A O 1
ATOM 661 N N . LEU A 1 87 ? 3.606 -0.185 6.059 1.00 91.25 87 LEU A N 1
ATOM 662 C CA . LEU A 1 87 ? 2.160 0.035 6.035 1.00 91.25 87 LEU A CA 1
ATOM 663 C C . LEU A 1 87 ? 1.553 0.039 7.437 1.00 91.25 87 LEU A C 1
ATOM 665 O O . LEU A 1 87 ? 0.863 0.998 7.760 1.00 91.25 87 LEU A O 1
ATOM 669 N N . ASP A 1 88 ? 1.803 -0.954 8.282 1.00 93.19 88 ASP A N 1
ATOM 670 C CA . ASP A 1 88 ? 1.179 -1.022 9.609 1.00 93.19 88 ASP A CA 1
ATOM 671 C C . ASP A 1 88 ? 1.722 0.060 10.547 1.00 93.19 88 ASP A C 1
ATOM 673 O O . ASP A 1 88 ? 0.947 0.715 11.249 1.00 93.19 88 ASP A O 1
ATOM 677 N N . ALA A 1 89 ? 3.005 0.409 10.420 1.00 92.69 89 ALA A N 1
ATOM 678 C CA . ALA A 1 89 ? 3.551 1.626 11.018 1.00 92.69 89 ALA A CA 1
ATOM 679 C C . ALA A 1 89 ? 2.826 2.903 10.527 1.00 92.69 89 ALA A C 1
ATOM 681 O O . ALA A 1 89 ? 2.603 3.833 11.302 1.00 92.69 89 ALA A O 1
ATOM 682 N N . LEU A 1 90 ? 2.424 2.973 9.249 1.00 93.88 90 LEU A N 1
ATOM 683 C CA . LEU A 1 90 ? 1.605 4.080 8.728 1.00 93.88 90 LEU A CA 1
ATOM 684 C C . LEU A 1 90 ? 0.151 4.030 9.215 1.00 93.88 90 LEU A C 1
ATOM 686 O O . LEU A 1 90 ? -0.399 5.090 9.511 1.00 93.88 90 LEU A O 1
ATOM 690 N N . LYS A 1 91 ? -0.466 2.849 9.329 1.00 94.62 91 LYS A N 1
ATOM 691 C CA . LYS A 1 91 ? -1.818 2.693 9.886 1.00 94.62 91 LYS A CA 1
ATOM 692 C C . LYS A 1 91 ? -1.850 3.163 11.338 1.00 94.62 91 LYS A C 1
ATOM 694 O O . LYS A 1 91 ? -2.719 3.956 11.689 1.00 94.62 91 LYS A O 1
ATOM 699 N N . ALA A 1 92 ? -0.862 2.771 12.143 1.00 93.62 92 ALA A N 1
ATOM 700 C CA . ALA A 1 92 ? -0.711 3.206 13.530 1.00 93.62 92 ALA A CA 1
ATOM 701 C C . ALA A 1 92 ? -0.485 4.726 13.659 1.00 93.62 92 ALA A C 1
ATOM 703 O O . ALA A 1 92 ? -1.091 5.357 14.528 1.00 93.62 92 ALA A O 1
ATOM 704 N N . GLU A 1 93 ? 0.321 5.341 12.781 1.00 93.88 93 GLU A N 1
ATOM 705 C CA . GLU A 1 93 ? 0.439 6.807 12.690 1.00 93.88 93 GLU A CA 1
ATOM 706 C C . GLU A 1 93 ? -0.913 7.472 12.365 1.00 93.88 93 GLU A C 1
ATOM 708 O O . GLU A 1 93 ? -1.293 8.448 13.011 1.00 93.88 93 GLU A O 1
ATOM 713 N N . CYS A 1 94 ? -1.641 6.951 11.372 1.00 95.75 94 CYS A N 1
ATOM 714 C CA . CYS A 1 94 ? -2.909 7.511 10.901 1.00 95.75 94 CYS A CA 1
ATOM 715 C C . CYS A 1 94 ? -4.042 7.357 11.931 1.00 95.75 94 CYS A C 1
ATOM 717 O O . CYS A 1 94 ? -4.765 8.320 12.186 1.00 95.75 94 CYS A O 1
ATOM 719 N N . ALA A 1 95 ? -4.152 6.205 12.597 1.00 94.62 95 ALA A N 1
ATOM 720 C CA . ALA A 1 95 ? -5.088 5.983 13.702 1.00 94.62 95 ALA A CA 1
ATOM 721 C C . ALA A 1 95 ? -4.810 6.913 14.900 1.00 94.62 95 ALA A C 1
ATOM 723 O O . ALA A 1 95 ? -5.725 7.288 15.623 1.00 94.62 95 ALA A O 1
ATOM 724 N N . ASN A 1 96 ? -3.555 7.342 15.091 1.00 93.94 96 ASN A N 1
ATOM 725 C CA . ASN A 1 96 ? -3.158 8.244 16.175 1.00 93.94 96 ASN A CA 1
ATOM 726 C C . ASN A 1 96 ? -3.412 9.742 15.923 1.00 93.94 96 ASN A C 1
ATOM 728 O O . ASN A 1 96 ? -3.122 10.555 16.810 1.00 93.94 96 ASN A O 1
ATOM 732 N N . THR A 1 97 ? -3.960 10.118 14.767 1.00 95.00 97 THR A N 1
ATOM 733 C CA . THR A 1 97 ? -4.477 11.475 14.505 1.00 95.00 97 THR A CA 1
ATOM 734 C C . THR A 1 97 ? -5.683 11.805 15.402 1.00 95.00 97 THR A C 1
ATOM 736 O O . THR A 1 97 ? -6.182 10.948 16.126 1.00 95.00 97 THR A O 1
ATOM 739 N N . THR A 1 98 ? -6.162 13.053 15.388 1.00 95.12 98 THR A N 1
ATOM 740 C CA . THR A 1 98 ? -7.377 13.442 16.132 1.00 95.12 98 THR A CA 1
ATOM 741 C C . THR A 1 98 ? -8.620 12.742 15.584 1.00 95.12 98 THR A C 1
ATOM 743 O O . THR A 1 98 ? -9.321 12.072 16.332 1.00 95.12 98 THR A O 1
ATOM 746 N N . GLU A 1 99 ? -8.827 12.814 14.269 1.00 93.31 99 GLU A N 1
ATOM 747 C CA . GLU A 1 99 ? -9.969 12.203 13.575 1.00 93.31 99 GLU A CA 1
ATOM 748 C C . GLU A 1 99 ? -9.896 10.666 13.649 1.00 93.31 99 GLU A C 1
ATOM 750 O O . GLU A 1 99 ? -10.886 10.005 13.950 1.00 93.31 99 GLU A O 1
ATOM 755 N N . GLY A 1 100 ? -8.699 10.087 13.479 1.00 95.62 100 GLY A N 1
ATOM 756 C CA . GLY A 1 100 ? -8.467 8.652 13.656 1.00 95.62 100 GLY A CA 1
ATOM 757 C C . GLY A 1 100 ? -8.779 8.160 15.073 1.00 95.62 100 GLY A C 1
ATOM 758 O O . GLY A 1 100 ? -9.328 7.070 15.225 1.00 95.62 100 GLY A O 1
ATOM 759 N N . LYS A 1 101 ? -8.511 8.965 16.111 1.00 95.88 101 LYS A N 1
ATOM 760 C CA . LYS A 1 101 ? -8.860 8.644 17.507 1.00 95.88 101 LYS A CA 1
ATOM 761 C C . LYS A 1 101 ? -10.356 8.732 17.785 1.00 95.88 101 LYS A C 1
ATOM 763 O O . LYS A 1 101 ? -10.868 7.883 18.506 1.00 95.88 101 LYS A O 1
ATOM 768 N N . GLU A 1 102 ? -11.054 9.703 17.203 1.00 96.25 102 GLU A N 1
ATOM 769 C CA . GLU A 1 102 ? -12.517 9.818 17.297 1.00 96.25 102 GLU A CA 1
ATOM 770 C C . GLU A 1 102 ? -13.207 8.626 16.608 1.00 96.25 102 GLU A C 1
ATOM 772 O O . GLU A 1 102 ? -14.079 7.984 17.191 1.00 96.25 102 GLU A O 1
ATOM 777 N N . LEU A 1 103 ? -12.733 8.232 15.422 1.00 96.31 103 LEU A N 1
ATOM 778 C CA . LEU A 1 103 ? -13.198 7.029 14.722 1.00 96.31 103 LEU A CA 1
ATOM 779 C C . LEU A 1 103 ? -12.868 5.735 15.483 1.00 96.31 103 LEU A C 1
ATOM 781 O O . LEU A 1 103 ? -13.710 4.844 15.581 1.00 96.31 103 LEU A O 1
ATOM 785 N N . THR A 1 104 ? -11.670 5.642 16.070 1.00 96.12 104 THR A N 1
ATOM 786 C CA . THR A 1 104 ? -11.280 4.495 16.909 1.00 96.12 104 THR A CA 1
ATOM 787 C C . THR A 1 104 ? -12.152 4.409 18.162 1.00 96.12 104 THR A C 1
ATOM 789 O O . THR A 1 104 ? -12.548 3.312 18.539 1.00 96.12 104 THR A O 1
ATOM 792 N N . HIS A 1 105 ? -12.505 5.540 18.788 1.00 97.06 105 HIS A N 1
ATOM 793 C CA . HIS A 1 105 ? -13.428 5.561 19.925 1.00 97.06 105 HIS A CA 1
ATOM 794 C C . HIS A 1 105 ? -14.785 4.961 19.549 1.00 97.06 105 HIS A C 1
ATOM 796 O O . HIS A 1 105 ? -15.249 4.065 20.243 1.00 97.06 105 HIS A O 1
ATOM 802 N N . HIS A 1 106 ? -15.403 5.401 18.449 1.00 96.19 106 HIS A N 1
ATOM 803 C CA . HIS A 1 106 ? -16.706 4.871 18.028 1.00 96.19 106 HIS A CA 1
ATOM 804 C C . HIS A 1 106 ? -16.659 3.384 17.651 1.00 96.19 106 HIS A C 1
ATOM 806 O O . HIS A 1 106 ? -17.555 2.633 18.031 1.00 96.19 106 HIS A O 1
ATOM 812 N N . PHE A 1 107 ? -15.591 2.926 16.991 1.00 97.62 107 PHE A N 1
ATOM 813 C CA . PHE A 1 107 ? -15.399 1.497 16.734 1.00 97.62 107 PHE A CA 1
ATOM 814 C C . PHE A 1 107 ? -15.301 0.686 18.037 1.00 97.62 107 PHE A C 1
ATOM 816 O O . PHE A 1 107 ? -16.004 -0.309 18.191 1.00 97.62 107 PHE A O 1
ATOM 823 N N . MET A 1 108 ? -14.502 1.136 19.009 1.00 96.88 108 MET A N 1
ATOM 824 C CA . MET A 1 108 ? -14.362 0.447 20.300 1.00 96.88 108 MET A CA 1
ATOM 825 C C . MET A 1 108 ? -15.642 0.530 21.153 1.00 96.88 108 MET A C 1
ATOM 827 O O . MET A 1 108 ? -15.980 -0.436 21.828 1.00 96.88 108 MET A O 1
ATOM 831 N N . GLU A 1 109 ? -16.397 1.629 21.073 1.00 97.94 109 GLU A N 1
ATOM 832 C CA . GLU A 1 109 ? -17.719 1.802 21.695 1.00 97.94 109 GLU A CA 1
ATOM 833 C C . GLU A 1 109 ? -18.753 0.811 21.130 1.00 97.94 109 GLU A C 1
ATOM 835 O O . GLU A 1 109 ? -19.564 0.267 21.885 1.00 97.94 109 GLU A O 1
ATOM 840 N N . CYS A 1 110 ? -18.705 0.528 19.823 1.00 97.94 110 CYS A N 1
ATOM 841 C CA . CYS A 1 110 ? -19.503 -0.534 19.216 1.00 97.94 110 CYS A CA 1
ATOM 842 C C . CYS A 1 110 ? -19.023 -1.931 19.639 1.00 97.94 110 CYS A C 1
ATOM 844 O O . CYS A 1 110 ? -19.839 -2.739 20.076 1.00 97.94 110 CYS A O 1
ATOM 846 N N . VAL A 1 111 ? -17.716 -2.218 19.594 1.00 97.25 111 VAL A N 1
ATOM 847 C CA . VAL A 1 111 ? -17.168 -3.529 20.005 1.00 97.25 111 VAL A CA 1
ATOM 848 C C . VAL A 1 111 ? -17.522 -3.839 21.464 1.00 97.25 111 VAL A C 1
ATOM 850 O O . VAL A 1 111 ? -17.968 -4.941 21.777 1.00 97.25 111 VAL A O 1
ATOM 853 N N . GLU A 1 112 ? -17.435 -2.846 22.352 1.00 96.69 112 GLU A N 1
ATOM 854 C CA . GLU A 1 112 ? -17.909 -2.949 23.734 1.00 96.69 112 GLU A CA 1
ATOM 855 C C . GLU A 1 112 ? -19.419 -3.215 23.849 1.00 96.69 112 GLU A C 1
ATOM 857 O O . GLU A 1 112 ? -19.849 -3.808 24.838 1.00 96.69 112 GLU A O 1
ATOM 862 N N . ARG A 1 113 ? -20.240 -2.752 22.899 1.00 96.19 113 ARG A N 1
ATOM 863 C CA . ARG A 1 113 ? -21.695 -2.976 22.873 1.00 96.19 113 ARG A CA 1
ATOM 864 C C . ARG A 1 113 ? -22.034 -4.383 22.376 1.00 96.19 113 ARG A C 1
ATOM 866 O O . ARG A 1 113 ? -22.848 -5.049 23.012 1.00 96.19 113 ARG A O 1
ATOM 873 N N . VAL A 1 114 ? -21.358 -4.851 21.325 1.00 96.06 114 VAL A N 1
ATOM 874 C CA . VAL A 1 114 ? -21.513 -6.205 20.768 1.00 96.06 114 VAL A CA 1
ATOM 875 C C . VAL A 1 114 ? -21.050 -7.270 21.765 1.00 96.06 114 VAL A C 1
ATOM 877 O O . VAL A 1 114 ? -21.828 -8.168 22.069 1.00 96.06 114 VAL A O 1
ATOM 880 N N . HIS A 1 115 ? -19.878 -7.127 22.394 1.00 95.44 115 HIS A N 1
ATOM 881 C CA . HIS A 1 115 ? -19.398 -8.092 23.400 1.00 95.44 115 HIS A CA 1
ATOM 882 C C . HIS A 1 115 ? -20.372 -8.228 24.590 1.00 95.44 115 HIS A C 1
ATOM 884 O O . HIS A 1 115 ? -20.683 -9.325 25.051 1.00 95.44 115 HIS A O 1
ATOM 890 N N . LYS A 1 116 ? -20.961 -7.109 25.040 1.00 94.62 116 LYS A N 1
ATOM 891 C CA . LYS A 1 116 ? -22.003 -7.089 26.088 1.00 94.62 116 LYS A CA 1
ATOM 892 C C . LYS A 1 116 ? -23.356 -7.647 25.625 1.00 94.62 116 LYS A C 1
ATOM 894 O O . LYS A 1 116 ? -24.236 -7.839 26.465 1.00 94.62 116 LYS A O 1
ATOM 899 N N . ALA A 1 117 ? -23.557 -7.875 24.328 1.00 91.94 117 ALA A N 1
ATOM 900 C CA . ALA A 1 117 ? -24.687 -8.626 23.784 1.00 91.94 117 ALA A CA 1
ATOM 901 C C . ALA A 1 117 ? -24.354 -10.124 23.671 1.00 91.94 117 ALA A C 1
ATOM 903 O O . ALA A 1 117 ? -25.181 -10.946 24.057 1.00 91.94 117 ALA A O 1
ATOM 904 N N . GLU A 1 118 ? -23.139 -10.468 23.236 1.00 92.81 118 GLU A N 1
ATOM 905 C CA . GLU A 1 118 ? -22.620 -11.844 23.145 1.00 92.81 118 GLU A CA 1
ATOM 906 C C . GLU A 1 118 ? -22.608 -12.567 24.501 1.00 92.81 118 GLU A C 1
ATOM 908 O O . GLU A 1 118 ? -22.967 -13.740 24.582 1.00 92.81 118 GLU A O 1
ATOM 913 N N . GLU A 1 119 ? -22.293 -11.853 25.586 1.00 92.62 119 GLU A N 1
ATOM 914 C CA . GLU A 1 119 ? -22.351 -12.361 26.967 1.00 92.62 119 GLU A CA 1
ATOM 915 C C . GLU A 1 119 ? -23.771 -12.748 27.452 1.00 92.62 119 GLU A C 1
ATOM 917 O O . GLU A 1 119 ? -23.913 -13.345 28.525 1.00 92.62 119 GLU A O 1
ATOM 922 N N . GLN A 1 120 ? -24.845 -12.403 26.726 1.00 89.75 120 GLN A N 1
ATOM 923 C CA . GLN A 1 120 ? -26.217 -12.583 27.217 1.00 89.75 120 GLN A CA 1
ATOM 924 C C . GLN A 1 120 ? -26.779 -13.987 26.915 1.00 89.75 120 GLN A C 1
ATOM 926 O O . GLN A 1 120 ? -26.744 -14.446 25.770 1.00 89.75 120 GLN A O 1
ATOM 931 N N . PRO A 1 121 ? -27.381 -14.676 27.908 1.00 91.38 121 PRO A N 1
ATOM 932 C CA . PRO A 1 121 ? -27.945 -16.009 27.711 1.00 91.38 121 PRO A CA 1
AT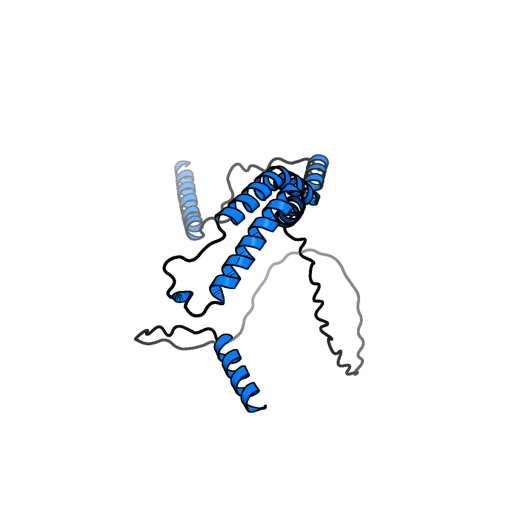OM 933 C C . PRO A 1 121 ? -29.145 -15.953 26.755 1.00 91.38 121 PRO A C 1
ATOM 935 O O . PRO A 1 121 ? -30.213 -15.453 27.112 1.00 91.38 121 PRO A O 1
ATOM 938 N N . GLY A 1 122 ? -28.954 -16.482 25.544 1.00 89.38 122 GLY A N 1
ATOM 939 C CA . GLY A 1 122 ? -29.911 -16.404 24.434 1.00 89.38 122 GLY A CA 1
ATOM 940 C C . GLY A 1 122 ? -29.421 -15.602 23.221 1.00 89.38 122 GLY A C 1
ATOM 941 O O . GLY A 1 122 ? -30.156 -15.507 22.242 1.00 89.38 122 GLY A O 1
ATOM 942 N N . TYR A 1 123 ? -28.195 -15.058 23.238 1.00 91.06 123 TYR A N 1
ATOM 943 C CA . TYR A 1 123 ? -27.621 -14.359 22.081 1.00 91.06 123 TYR A CA 1
ATOM 944 C C . TYR A 1 123 ? -27.568 -15.227 20.814 1.00 91.06 123 TYR A C 1
ATOM 946 O O . TYR A 1 123 ? -27.813 -14.717 19.722 1.00 91.06 123 TYR A O 1
ATOM 954 N N . GLU A 1 124 ? -27.293 -16.533 20.927 1.00 89.81 124 GLU A N 1
ATOM 955 C CA . GLU A 1 124 ? -27.236 -17.446 19.773 1.00 89.81 124 GLU A CA 1
ATOM 956 C C . GLU A 1 124 ? -28.555 -17.472 18.983 1.00 89.81 124 GLU A C 1
ATOM 958 O O . GLU A 1 124 ? -28.524 -17.294 17.764 1.00 89.81 124 GLU A O 1
ATOM 963 N N . ASP A 1 125 ? -29.694 -17.550 19.678 1.00 93.00 125 ASP A N 1
ATOM 964 C CA . ASP A 1 125 ? -31.052 -17.563 19.108 1.00 93.00 125 ASP A CA 1
ATOM 965 C C . ASP A 1 125 ? -31.591 -16.166 18.716 1.00 93.00 125 ASP A C 1
ATOM 967 O O . ASP A 1 125 ? -32.720 -16.047 18.232 1.00 93.00 125 ASP A O 1
ATOM 971 N N . ALA A 1 126 ? -30.828 -15.087 18.933 1.00 88.25 126 ALA A N 1
ATOM 972 C CA . ALA A 1 126 ? -31.288 -13.724 18.664 1.00 88.25 126 ALA A CA 1
ATOM 973 C C . ALA A 1 126 ? -31.463 -13.446 17.155 1.00 88.25 126 ALA A C 1
ATOM 975 O O . ALA A 1 126 ? -30.521 -13.582 16.372 1.00 88.25 126 ALA A O 1
ATOM 976 N N . GLU A 1 127 ? -32.663 -12.992 16.765 1.00 89.88 127 GLU A N 1
ATOM 977 C CA . GLU A 1 127 ? -33.045 -12.674 15.372 1.00 89.88 127 GLU A CA 1
ATOM 978 C C . GLU A 1 127 ? -32.219 -11.526 14.764 1.00 89.88 127 GLU A C 1
ATOM 980 O O . GLU A 1 127 ? -31.970 -11.510 13.560 1.00 89.88 127 GLU A O 1
ATOM 985 N N . TYR A 1 128 ? -31.766 -10.584 15.597 1.00 88.19 128 TYR A N 1
ATOM 986 C CA . TYR A 1 128 ? -30.864 -9.506 15.208 1.00 88.19 128 TYR A CA 1
ATOM 987 C C . TYR A 1 128 ? -29.618 -9.535 16.091 1.00 88.19 128 TYR A C 1
ATOM 989 O O . TYR A 1 128 ? -29.718 -9.462 17.317 1.00 88.19 128 TYR A O 1
ATOM 997 N N . LYS A 1 129 ? -28.454 -9.614 15.450 1.00 94.00 129 LYS A N 1
ATOM 998 C CA . LYS A 1 129 ? -27.134 -9.471 16.066 1.00 94.00 129 LYS A CA 1
ATOM 999 C C . LYS A 1 129 ? -26.547 -8.178 15.518 1.00 94.00 129 LYS A C 1
ATOM 1001 O O . LYS A 1 129 ? -26.583 -7.962 14.309 1.00 94.00 129 LYS A O 1
ATOM 1006 N N . GLU A 1 130 ? -26.092 -7.303 16.402 1.00 93.62 130 GLU A N 1
ATOM 1007 C CA . GLU A 1 130 ? -25.428 -6.065 16.002 1.00 93.62 130 GLU A CA 1
ATOM 1008 C C . GLU A 1 130 ? -24.000 -6.375 15.537 1.00 93.62 130 GLU A C 1
ATOM 1010 O O . GLU A 1 130 ? -23.329 -7.221 16.125 1.00 93.62 130 GLU A O 1
ATOM 1015 N N . ASP A 1 131 ? -23.545 -5.695 14.487 1.00 95.31 131 ASP A N 1
ATOM 1016 C CA . ASP A 1 131 ? -22.158 -5.725 14.034 1.00 95.31 131 ASP A CA 1
ATOM 1017 C C . ASP A 1 131 ? -21.575 -4.305 14.015 1.00 95.31 131 ASP A C 1
ATOM 1019 O O . ASP A 1 131 ? -22.312 -3.320 14.047 1.00 95.31 131 ASP A O 1
ATOM 1023 N N . CYS A 1 132 ? -20.244 -4.215 13.983 1.00 97.06 132 CYS A N 1
ATOM 1024 C CA . CYS A 1 132 ? -19.501 -2.951 13.949 1.00 97.06 132 CYS A CA 1
ATOM 1025 C C . CYS A 1 132 ? -18.860 -2.695 12.579 1.00 97.06 132 CYS A C 1
ATOM 1027 O O . CYS A 1 132 ? -17.786 -2.088 12.489 1.00 97.06 132 CYS A O 1
ATOM 1029 N N . VAL A 1 133 ? -19.454 -3.223 11.502 1.00 96.69 133 VAL A N 1
ATOM 1030 C CA . VAL A 1 133 ? -18.905 -3.091 10.147 1.00 96.69 133 VAL A CA 1
ATOM 1031 C C . VAL A 1 133 ? -18.978 -1.637 9.683 1.00 96.69 133 VAL A C 1
ATOM 1033 O O . VAL A 1 133 ? -18.053 -1.184 9.013 1.00 96.69 133 VAL A O 1
ATOM 1036 N N . GLU A 1 134 ? -19.999 -0.870 10.077 1.00 96.25 134 GLU A N 1
ATOM 1037 C CA . GLU A 1 134 ? -20.104 0.552 9.723 1.00 96.25 134 GLU A CA 1
ATOM 1038 C C . GLU A 1 134 ? -18.990 1.390 10.379 1.00 96.25 134 GLU A C 1
ATOM 1040 O O . GLU A 1 134 ? -18.272 2.118 9.685 1.00 96.25 134 GLU A O 1
ATOM 1045 N N . GLU A 1 135 ? -18.767 1.265 11.689 1.00 96.56 135 GLU A N 1
ATOM 1046 C CA . GLU A 1 135 ? -17.687 1.967 12.394 1.00 96.56 135 GLU A CA 1
ATOM 1047 C C . GLU A 1 135 ? -16.297 1.509 11.921 1.00 96.56 135 GLU A C 1
ATOM 1049 O O . GLU A 1 135 ? -15.405 2.341 11.721 1.00 96.56 135 GLU A O 1
ATOM 1054 N N . PHE A 1 136 ? -16.115 0.209 11.658 1.00 97.25 136 PHE A N 1
ATOM 1055 C CA . PHE A 1 136 ? -14.878 -0.322 11.078 1.00 97.25 136 PHE A CA 1
ATOM 1056 C C . PHE A 1 136 ? -14.614 0.235 9.674 1.00 97.25 136 PHE A C 1
ATOM 1058 O O . PHE A 1 136 ? -13.475 0.588 9.354 1.00 97.25 136 PHE A O 1
ATOM 1065 N N . PHE A 1 137 ? -15.645 0.360 8.833 1.00 97.69 137 PHE A N 1
ATOM 1066 C CA . PHE A 1 137 ? -15.517 0.958 7.504 1.00 97.69 137 PHE A CA 1
ATOM 1067 C C . PHE A 1 137 ? -15.139 2.437 7.599 1.00 97.69 137 PHE A C 1
ATOM 1069 O O . PHE A 1 137 ? -14.233 2.862 6.884 1.00 97.69 137 PHE A O 1
ATOM 1076 N N . HIS A 1 138 ? -15.740 3.210 8.505 1.00 96.50 138 HIS A N 1
ATOM 1077 C CA . HIS A 1 138 ? -15.354 4.608 8.717 1.00 96.50 138 HIS A CA 1
ATOM 1078 C C . HIS A 1 138 ? -13.889 4.749 9.179 1.00 96.50 138 HIS A C 1
ATOM 1080 O O . HIS A 1 138 ? -13.142 5.554 8.613 1.00 96.50 138 HIS A O 1
ATOM 1086 N N . LEU A 1 139 ? -13.446 3.928 10.139 1.00 96.31 139 LEU A N 1
ATOM 1087 C CA . LEU A 1 139 ? -12.061 3.911 10.625 1.00 96.31 139 LEU A CA 1
ATOM 1088 C C . LEU A 1 139 ? -11.058 3.513 9.527 1.00 96.31 139 LEU A C 1
ATOM 1090 O O . LEU A 1 139 ? -10.058 4.204 9.318 1.00 96.31 139 LEU A O 1
ATOM 1094 N N . THR A 1 140 ? -11.325 2.429 8.795 1.00 96.06 140 THR A N 1
ATOM 1095 C CA . THR A 1 140 ? -10.435 1.945 7.722 1.00 96.06 140 THR A CA 1
ATOM 1096 C C . THR A 1 140 ? -10.373 2.902 6.538 1.00 96.06 140 THR A C 1
ATOM 1098 O O . THR A 1 140 ? -9.274 3.233 6.100 1.00 96.06 140 THR A O 1
ATOM 1101 N N . HIS A 1 141 ? -11.505 3.443 6.074 1.00 97.06 141 HIS A N 1
ATOM 1102 C CA . HIS A 1 141 ? -11.510 4.422 4.983 1.00 97.06 141 HIS A CA 1
ATOM 1103 C C . HIS A 1 141 ? -10.714 5.681 5.349 1.00 97.06 141 HIS A C 1
ATOM 1105 O O . HIS A 1 141 ? -10.042 6.248 4.485 1.00 97.06 141 HIS A O 1
ATOM 1111 N N . TYR A 1 142 ? -10.735 6.118 6.611 1.00 96.94 142 TYR A N 1
ATOM 1112 C CA . TYR A 1 142 ? -9.875 7.211 7.064 1.00 96.94 142 TYR A CA 1
ATOM 1113 C C . TYR A 1 142 ? -8.387 6.828 7.024 1.00 96.94 142 TYR A C 1
ATOM 1115 O O . TYR A 1 142 ? -7.569 7.540 6.430 1.00 96.94 142 TYR A O 1
ATOM 1123 N N . ILE A 1 143 ? -8.039 5.684 7.622 1.00 96.56 143 ILE A N 1
ATOM 1124 C CA . ILE A 1 143 ? -6.661 5.187 7.693 1.00 96.56 143 ILE A CA 1
ATOM 1125 C C . ILE A 1 143 ? -6.067 4.994 6.293 1.00 96.56 143 ILE A C 1
ATOM 1127 O O . ILE A 1 143 ? -4.956 5.463 6.050 1.00 96.56 143 ILE A O 1
ATOM 1131 N N . ASP A 1 144 ? -6.797 4.393 5.355 1.00 95.94 144 ASP A N 1
ATOM 1132 C CA . ASP A 1 144 ? -6.313 4.136 3.996 1.00 95.94 144 ASP A CA 1
ATOM 1133 C C . ASP A 1 144 ? -6.124 5.427 3.190 1.00 95.94 144 ASP A C 1
ATOM 1135 O O . ASP A 1 144 ? -5.094 5.590 2.528 1.00 95.94 144 ASP A O 1
ATOM 1139 N N . ASN A 1 145 ? -7.041 6.397 3.299 1.00 95.88 145 ASN A N 1
ATOM 1140 C CA . ASN A 1 145 ? -6.866 7.716 2.674 1.00 95.88 145 ASN A CA 1
ATOM 1141 C C . ASN A 1 145 ? -5.637 8.466 3.229 1.00 95.88 145 ASN A C 1
ATOM 1143 O O . ASN A 1 145 ? -4.971 9.198 2.492 1.00 95.88 145 ASN A O 1
ATOM 1147 N N . CYS A 1 146 ? -5.295 8.255 4.503 1.00 95.69 146 CYS A N 1
ATOM 1148 C CA . CYS A 1 146 ? -4.084 8.789 5.126 1.00 95.69 146 CYS A CA 1
ATOM 1149 C C . CYS A 1 146 ? -2.809 8.007 4.732 1.00 95.69 146 CYS A C 1
ATOM 1151 O O . CYS A 1 146 ? -1.770 8.612 4.448 1.00 95.69 146 CYS A O 1
ATOM 1153 N N . ALA A 1 147 ? -2.861 6.673 4.685 1.00 95.75 147 ALA A N 1
ATOM 1154 C CA . ALA A 1 147 ? -1.699 5.804 4.507 1.00 95.75 147 ALA A CA 1
ATOM 1155 C C . ALA A 1 147 ? -1.304 5.597 3.034 1.00 95.75 147 ALA A C 1
ATOM 1157 O O . ALA A 1 147 ? -0.115 5.674 2.708 1.00 95.75 147 ALA A O 1
ATOM 1158 N N . ALA A 1 148 ? -2.264 5.395 2.125 1.00 94.38 148 ALA A N 1
ATOM 1159 C CA . ALA A 1 148 ? -2.015 5.097 0.711 1.00 94.38 148 ALA A CA 1
ATOM 1160 C C . ALA A 1 148 ? -1.084 6.102 -0.012 1.00 94.38 148 ALA A C 1
ATOM 1162 O O . ALA A 1 148 ? -0.121 5.654 -0.647 1.00 94.38 148 ALA A O 1
ATOM 1163 N N . PRO A 1 149 ? -1.254 7.442 0.102 1.00 94.19 149 PRO A N 1
ATOM 1164 C CA . PRO A 1 149 ? -0.332 8.395 -0.527 1.00 94.19 149 PRO A CA 1
ATOM 1165 C C . PRO A 1 149 ? 1.059 8.432 0.134 1.00 94.19 149 PRO A C 1
ATOM 1167 O O . PRO A 1 149 ? 2.013 8.941 -0.459 1.00 94.19 149 PRO A O 1
ATOM 1170 N N . ARG A 1 150 ? 1.203 7.896 1.354 1.00 92.62 150 ARG A N 1
ATOM 1171 C CA . ARG A 1 150 ? 2.448 7.906 2.144 1.00 92.62 150 ARG A CA 1
ATOM 1172 C C . ARG A 1 150 ? 3.258 6.613 1.969 1.00 92.62 150 ARG A C 1
ATOM 1174 O O . ARG A 1 150 ? 4.490 6.671 1.971 1.00 92.62 150 ARG A O 1
ATOM 1181 N N . LEU A 1 151 ? 2.589 5.476 1.754 1.00 91.31 151 LEU A N 1
ATOM 1182 C CA . LEU A 1 151 ? 3.161 4.123 1.714 1.00 91.31 151 LEU A CA 1
ATOM 1183 C C . LEU A 1 151 ? 4.295 3.960 0.694 1.00 91.31 151 LEU A C 1
ATOM 1185 O O . LEU A 1 151 ? 5.445 3.715 1.066 1.00 91.31 151 LEU A O 1
ATOM 1189 N N . PHE A 1 152 ? 4.006 4.161 -0.594 1.00 88.88 152 PHE A N 1
ATOM 1190 C CA . PHE A 1 152 ? 5.023 4.074 -1.650 1.00 88.88 152 PHE A CA 1
ATOM 1191 C C . PHE A 1 152 ? 6.146 5.105 -1.446 1.00 88.88 152 PHE A C 1
ATOM 1193 O O . PHE A 1 152 ? 7.306 4.840 -1.766 1.00 88.88 152 PHE A O 1
ATOM 1200 N N . GLY A 1 153 ? 5.825 6.245 -0.824 1.00 88.25 153 GLY A N 1
ATOM 1201 C CA . GLY A 1 153 ? 6.785 7.262 -0.405 1.00 88.25 153 GLY A CA 1
ATOM 1202 C C . GLY A 1 153 ? 7.762 6.800 0.686 1.00 88.25 153 GLY A C 1
ATOM 1203 O O . GLY A 1 153 ? 8.908 7.260 0.672 1.00 88.25 153 GLY A O 1
ATOM 1204 N N . LYS A 1 154 ? 7.367 5.898 1.598 1.00 84.50 154 LYS A N 1
ATOM 1205 C CA . LYS A 1 154 ? 8.284 5.201 2.524 1.00 84.50 154 LYS A CA 1
ATOM 1206 C C . LYS A 1 154 ? 9.059 4.097 1.789 1.00 84.50 154 LYS A C 1
ATOM 1208 O O . LYS A 1 154 ? 10.289 4.148 1.753 1.00 84.50 154 LYS A O 1
ATOM 1213 N N . MET A 1 155 ? 8.365 3.163 1.130 1.00 83.62 155 MET A N 1
ATOM 1214 C CA . MET A 1 155 ? 8.979 1.983 0.489 1.00 83.62 155 MET A CA 1
ATOM 1215 C C . MET A 1 155 ? 10.042 2.314 -0.573 1.00 83.62 155 MET A C 1
ATOM 1217 O O . MET A 1 155 ? 11.042 1.605 -0.696 1.00 83.62 155 MET A O 1
ATOM 1221 N N . ALA A 1 156 ? 9.864 3.399 -1.333 1.00 76.31 156 ALA A N 1
ATOM 1222 C CA . ALA A 1 156 ? 10.844 3.831 -2.330 1.00 76.31 156 ALA A CA 1
ATOM 1223 C C . ALA A 1 156 ? 12.184 4.282 -1.713 1.00 76.31 156 ALA A C 1
ATOM 1225 O O . ALA A 1 156 ? 13.201 4.297 -2.411 1.00 76.31 156 ALA A O 1
ATOM 1226 N N . LYS A 1 157 ? 12.211 4.645 -0.421 1.00 69.56 157 LYS A N 1
ATOM 1227 C CA . LYS A 1 157 ? 13.438 5.045 0.286 1.00 69.56 157 LYS A CA 1
ATOM 1228 C C . LYS A 1 157 ? 14.199 3.847 0.856 1.00 69.56 157 LYS A C 1
ATOM 1230 O O . LYS A 1 157 ? 15.416 3.814 0.709 1.00 69.56 157 LYS A O 1
ATOM 1235 N N . SER A 1 158 ? 13.516 2.854 1.434 1.00 66.75 158 SER A N 1
ATOM 1236 C CA . SER A 1 158 ? 14.183 1.666 1.998 1.00 66.75 158 SER A CA 1
ATOM 1237 C C . SER A 1 158 ? 14.848 0.806 0.917 1.00 66.75 158 SER A C 1
ATOM 1239 O O . SER A 1 158 ? 16.019 0.449 1.036 1.00 66.75 158 SER A O 1
ATOM 1241 N N . LYS A 1 159 ? 14.176 0.577 -0.219 1.00 62.97 159 LYS A N 1
ATOM 1242 C CA . LYS A 1 159 ? 14.690 -0.254 -1.329 1.00 62.97 159 LYS A CA 1
ATOM 1243 C C . LYS A 1 159 ? 15.844 0.374 -2.154 1.00 62.97 159 LYS A C 1
ATOM 1245 O O . LYS A 1 159 ? 16.159 -0.114 -3.238 1.00 62.97 159 LYS A O 1
ATOM 1250 N N . ASN A 1 160 ? 16.498 1.444 -1.679 1.00 56.41 160 ASN A N 1
ATOM 1251 C CA . ASN A 1 160 ? 17.524 2.184 -2.438 1.00 56.41 160 ASN A CA 1
ATOM 1252 C C . ASN A 1 160 ? 18.995 1.826 -2.120 1.00 56.41 160 ASN A C 1
ATOM 1254 O O . ASN A 1 160 ? 19.873 2.179 -2.911 1.00 56.41 160 ASN A O 1
ATOM 1258 N N . HIS A 1 161 ? 19.289 1.120 -1.017 1.00 62.78 161 HIS A N 1
ATOM 1259 C CA . HIS A 1 161 ? 20.668 0.955 -0.515 1.00 62.78 161 HIS A CA 1
ATOM 1260 C C . HIS A 1 161 ? 21.635 0.294 -1.524 1.00 62.78 161 HIS A C 1
ATOM 1262 O O . HIS A 1 161 ? 22.765 0.758 -1.705 1.00 62.78 161 HIS A O 1
ATOM 1268 N N . THR A 1 162 ? 21.205 -0.773 -2.205 1.00 64.75 162 THR A N 1
ATOM 1269 C CA . THR A 1 162 ? 22.046 -1.511 -3.167 1.00 64.75 162 THR A CA 1
ATOM 1270 C C . THR A 1 162 ? 22.046 -0.868 -4.561 1.00 64.75 162 THR A C 1
ATOM 1272 O O . THR A 1 162 ? 23.105 -0.508 -5.087 1.00 64.75 162 THR A O 1
ATOM 1275 N N . ASN A 1 163 ? 20.867 -0.648 -5.154 1.00 64.88 163 ASN A N 1
ATOM 1276 C CA . ASN A 1 163 ? 20.734 -0.330 -6.581 1.00 64.88 163 ASN A CA 1
ATOM 1277 C C . ASN A 1 163 ? 21.413 0.999 -6.975 1.00 64.88 163 ASN A C 1
ATOM 1279 O O . ASN A 1 163 ? 22.136 1.050 -7.969 1.00 64.88 163 ASN A O 1
ATOM 1283 N N . HIS A 1 164 ? 21.295 2.056 -6.160 1.00 71.00 164 HIS A N 1
ATOM 1284 C CA . HIS A 1 164 ? 21.930 3.348 -6.461 1.00 71.00 164 HIS A CA 1
ATOM 1285 C C . HIS A 1 164 ? 23.468 3.246 -6.547 1.00 71.00 164 HIS A C 1
ATOM 1287 O O . HIS A 1 164 ? 24.101 3.847 -7.421 1.00 71.00 164 HIS A O 1
ATOM 1293 N N . ASN A 1 165 ? 24.081 2.432 -5.680 1.00 76.75 165 ASN A N 1
ATOM 1294 C CA . ASN A 1 165 ? 25.519 2.166 -5.708 1.00 76.75 165 ASN A CA 1
ATOM 1295 C C . ASN A 1 165 ? 25.898 1.297 -6.919 1.00 76.75 165 ASN A C 1
ATOM 1297 O O . ASN A 1 165 ? 26.856 1.611 -7.628 1.00 76.75 165 ASN A O 1
ATOM 1301 N N . GLN A 1 166 ? 25.119 0.248 -7.211 1.00 80.88 166 GLN A N 1
ATOM 1302 C CA . GLN A 1 166 ? 25.371 -0.628 -8.360 1.00 80.88 166 GLN A CA 1
ATOM 1303 C C . GLN A 1 166 ? 25.253 0.113 -9.69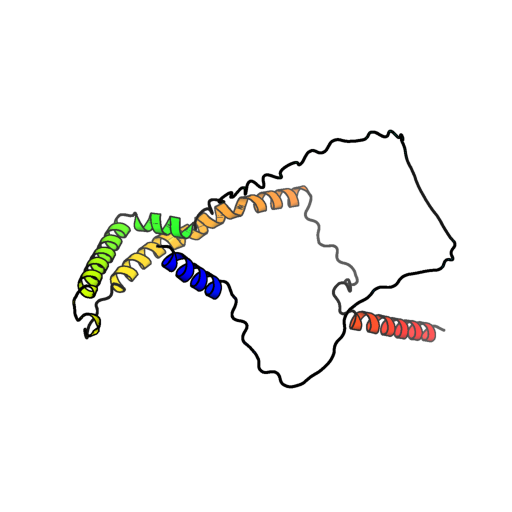7 1.00 80.88 166 GLN A C 1
ATOM 1305 O O . GLN A 1 166 ? 26.129 -0.044 -10.544 1.00 80.88 166 GLN A O 1
ATOM 1310 N N . ALA A 1 167 ? 24.268 0.998 -9.874 1.00 82.38 167 ALA A N 1
ATOM 1311 C CA . ALA A 1 167 ? 24.162 1.848 -11.061 1.00 82.38 167 ALA A CA 1
ATOM 1312 C C . ALA A 1 167 ? 25.406 2.743 -11.232 1.00 82.38 167 ALA A C 1
ATOM 1314 O O . ALA A 1 167 ? 26.016 2.778 -12.305 1.00 82.38 167 ALA A O 1
ATOM 1315 N N . LYS A 1 168 ? 25.853 3.411 -10.158 1.00 85.44 168 LYS A N 1
ATOM 1316 C CA . LYS A 1 168 ? 27.057 4.262 -10.170 1.00 85.44 168 LYS A CA 1
ATOM 1317 C C . LYS A 1 168 ? 28.330 3.462 -10.481 1.00 85.44 168 LYS A C 1
ATOM 1319 O O . LYS A 1 168 ? 29.150 3.913 -11.283 1.00 85.44 168 LYS A O 1
ATOM 1324 N N . LYS A 1 169 ? 28.480 2.262 -9.904 1.00 87.50 169 LYS A N 1
ATOM 1325 C CA . LYS A 1 169 ? 29.572 1.316 -10.204 1.00 87.50 169 LYS A CA 1
ATOM 1326 C C . LYS A 1 169 ? 29.521 0.834 -11.657 1.00 87.50 169 LYS A C 1
ATOM 1328 O O . LYS A 1 169 ? 30.542 0.868 -12.335 1.00 87.50 169 LYS A O 1
ATOM 1333 N N . ALA A 1 170 ? 28.351 0.455 -12.168 1.00 86.88 170 ALA A N 1
ATOM 1334 C CA . ALA A 1 170 ? 28.170 -0.026 -13.537 1.00 86.88 170 ALA A CA 1
ATOM 1335 C C . ALA A 1 170 ? 28.477 1.060 -14.584 1.00 86.88 170 ALA A C 1
ATOM 1337 O O . ALA A 1 170 ? 29.124 0.777 -15.592 1.00 86.88 170 ALA A O 1
ATOM 1338 N N . HIS A 1 171 ? 28.104 2.319 -14.327 1.00 85.69 171 HIS A N 1
ATOM 1339 C CA . HIS A 1 171 ? 28.521 3.446 -15.166 1.00 85.69 171 HIS A CA 1
ATOM 1340 C C . HIS A 1 171 ? 30.031 3.723 -15.075 1.00 85.69 171 HIS A C 1
ATOM 1342 O O . HIS A 1 171 ? 30.660 3.897 -16.118 1.00 85.69 171 HIS A O 1
ATOM 1348 N N . LYS A 1 172 ? 30.637 3.693 -13.875 1.00 88.50 172 LYS A N 1
ATOM 1349 C CA . LYS A 1 172 ? 32.094 3.872 -13.685 1.00 88.50 172 LYS A CA 1
ATOM 1350 C C . LYS A 1 172 ? 32.917 2.782 -14.387 1.00 88.50 172 LYS A C 1
ATOM 1352 O O . LYS A 1 172 ? 33.928 3.086 -15.011 1.00 88.50 172 LYS A O 1
ATOM 1357 N N . ASN A 1 173 ? 32.470 1.530 -14.308 1.00 87.81 173 ASN A N 1
ATOM 1358 C CA . ASN A 1 173 ? 33.136 0.368 -14.907 1.00 87.81 173 ASN A CA 1
ATOM 1359 C C . ASN A 1 173 ? 32.777 0.193 -16.403 1.00 87.81 173 ASN A C 1
ATOM 1361 O O . ASN A 1 173 ? 33.402 -0.595 -17.116 1.00 87.81 173 ASN A O 1
ATOM 1365 N N . GLY A 1 174 ? 31.789 0.953 -16.887 1.00 88.00 174 GLY A N 1
ATOM 1366 C CA . GLY A 1 174 ? 31.330 0.999 -18.271 1.00 88.00 174 GLY A CA 1
ATOM 1367 C C . GLY A 1 174 ? 30.395 -0.152 -18.640 1.00 88.00 174 GLY A C 1
ATOM 1368 O O . GLY A 1 174 ? 30.859 -1.227 -19.022 1.00 88.00 174 GLY A O 1
ATOM 1369 N N . ILE A 1 175 ? 29.082 0.111 -18.619 1.00 86.81 175 ILE A N 1
ATOM 1370 C CA . ILE A 1 175 ? 28.017 -0.823 -19.025 1.00 86.81 175 ILE A CA 1
ATOM 1371 C C . ILE A 1 175 ? 28.289 -1.347 -20.445 1.00 86.81 175 ILE A C 1
ATOM 1373 O O . ILE A 1 175 ? 28.092 -0.649 -21.442 1.00 86.81 175 ILE A O 1
ATOM 1377 N N . LYS A 1 176 ? 28.765 -2.592 -20.547 1.00 87.00 176 LYS A N 1
ATOM 1378 C CA . LYS A 1 176 ? 29.010 -3.256 -21.831 1.00 87.00 176 LYS A CA 1
ATOM 1379 C C . LYS A 1 176 ? 27.685 -3.769 -22.392 1.00 87.00 176 LYS A C 1
ATOM 1381 O O . LYS A 1 176 ? 26.875 -4.333 -21.662 1.00 87.00 176 LYS A O 1
ATOM 1386 N N . LYS A 1 177 ? 27.483 -3.627 -23.705 1.00 86.81 177 LYS A N 1
ATOM 1387 C CA . LYS A 1 177 ? 26.391 -4.326 -24.400 1.00 86.81 177 LYS A CA 1
ATOM 1388 C C . LYS A 1 177 ? 26.611 -5.846 -24.283 1.00 86.81 177 LYS A C 1
ATOM 1390 O O . LYS A 1 177 ? 27.770 -6.271 -24.334 1.00 86.81 177 LYS A O 1
ATOM 1395 N N . PRO A 1 178 ? 25.552 -6.667 -24.156 1.00 85.88 178 PRO A N 1
ATOM 1396 C CA . PRO A 1 178 ? 25.696 -8.120 -24.159 1.00 85.88 178 PRO A CA 1
ATOM 1397 C C . PRO A 1 178 ? 26.365 -8.585 -25.459 1.00 85.88 178 PRO A C 1
ATOM 1399 O O . PRO A 1 178 ? 26.093 -8.046 -26.534 1.00 85.88 178 PRO A O 1
ATOM 1402 N N . LYS A 1 179 ? 27.258 -9.579 -25.364 1.00 85.75 179 LYS A N 1
ATOM 1403 C CA . LYS A 1 179 ? 27.970 -10.134 -26.525 1.00 85.75 179 LYS A CA 1
ATOM 1404 C C . LYS A 1 179 ? 26.975 -10.863 -27.434 1.00 85.75 179 LYS A C 1
ATOM 1406 O O . LYS A 1 179 ? 26.529 -11.959 -27.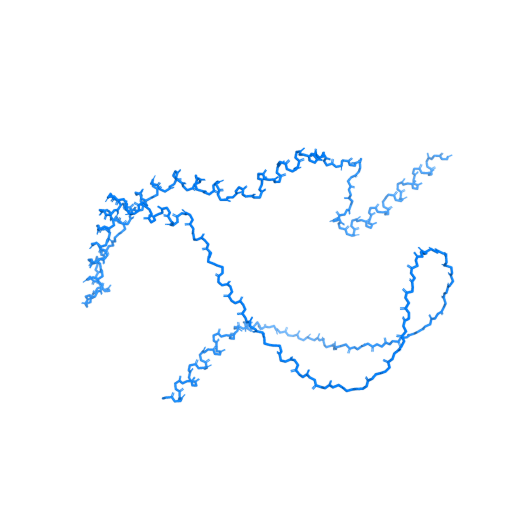107 1.00 85.75 179 LYS A O 1
ATOM 1411 N N . THR A 1 180 ? 26.638 -10.268 -28.574 1.00 87.50 180 THR A N 1
ATOM 1412 C CA . THR A 1 180 ? 25.833 -10.919 -29.610 1.00 87.50 180 THR A CA 1
ATOM 1413 C C . THR A 1 180 ? 26.719 -11.807 -30.482 1.00 87.50 180 THR A C 1
ATOM 1415 O O . THR A 1 180 ? 27.670 -11.347 -31.111 1.00 87.50 180 THR A O 1
ATOM 1418 N N . PHE A 1 181 ? 26.403 -13.099 -30.528 1.00 88.31 181 PHE A N 1
ATOM 1419 C CA . PHE A 1 181 ? 27.060 -14.065 -31.407 1.00 88.31 181 PHE A CA 1
ATOM 1420 C C . PHE A 1 181 ? 26.231 -14.264 -32.682 1.00 88.31 181 PHE A C 1
ATOM 1422 O O . PHE A 1 181 ? 25.006 -14.168 -32.647 1.00 88.31 181 PHE A O 1
ATOM 1429 N N . LYS A 1 182 ? 26.885 -14.574 -33.812 1.00 90.75 182 LYS A N 1
ATOM 1430 C CA . LYS A 1 182 ? 26.202 -14.826 -35.100 1.00 90.75 182 LYS A CA 1
ATOM 1431 C C . LYS A 1 182 ? 25.213 -16.002 -35.032 1.00 90.75 182 LYS A C 1
ATOM 1433 O O . LYS A 1 182 ? 24.240 -16.024 -35.778 1.00 90.75 182 LYS A O 1
ATOM 1438 N N . TYR A 1 183 ? 25.471 -16.957 -34.142 1.00 87.62 183 TYR A N 1
ATOM 1439 C CA . TYR A 1 183 ? 24.604 -18.093 -33.855 1.00 87.62 183 TYR A CA 1
ATOM 1440 C C . TYR A 1 183 ? 24.392 -18.179 -32.333 1.00 87.62 183 TYR A C 1
ATOM 1442 O O . TYR A 1 183 ? 25.365 -17.993 -31.595 1.00 87.62 183 TYR A O 1
ATOM 1450 N N . PRO A 1 184 ? 23.163 -18.432 -31.847 1.00 88.00 184 PRO A N 1
ATOM 1451 C CA . PRO A 1 184 ? 22.898 -18.610 -30.421 1.00 88.00 184 PRO A CA 1
ATOM 1452 C C . PRO A 1 184 ? 23.495 -19.927 -29.904 1.00 88.00 184 PRO A C 1
ATOM 1454 O O . PRO A 1 184 ? 23.710 -20.874 -30.662 1.00 88.00 184 PRO A O 1
ATOM 1457 N N . SER A 1 185 ? 23.749 -20.006 -28.597 1.00 89.19 185 SER A N 1
ATOM 1458 C CA . SER A 1 185 ? 24.230 -21.232 -27.960 1.00 89.19 185 SER A CA 1
ATOM 1459 C C . SER A 1 185 ? 23.105 -22.263 -27.819 1.00 89.19 185 SER A C 1
ATOM 1461 O O . SER A 1 185 ? 22.004 -21.950 -27.380 1.00 89.19 185 SER A O 1
ATOM 1463 N N . LEU A 1 186 ? 23.399 -23.534 -28.110 1.00 90.06 186 LEU A N 1
ATOM 1464 C CA . LEU A 1 186 ? 22.479 -24.658 -27.867 1.00 90.06 186 LEU A CA 1
ATOM 1465 C C . LEU A 1 186 ? 22.560 -25.186 -26.414 1.00 90.06 186 LEU A C 1
ATOM 1467 O O . LEU A 1 186 ? 22.320 -26.369 -26.168 1.00 90.06 186 LEU A O 1
ATOM 1471 N N . LYS A 1 187 ? 22.947 -24.340 -25.445 1.00 89.19 187 LYS A N 1
ATOM 1472 C CA . LYS A 1 187 ? 22.970 -24.696 -24.012 1.00 89.19 187 LYS A CA 1
ATOM 1473 C C . LYS A 1 187 ? 21.538 -24.613 -23.473 1.00 89.19 187 LYS A C 1
ATOM 1475 O O . LYS A 1 187 ? 20.844 -23.648 -23.761 1.00 89.19 187 LYS A O 1
ATOM 1480 N N . GLY A 1 188 ? 21.097 -25.629 -22.730 1.00 93.62 188 GLY A N 1
ATOM 1481 C CA . GLY A 1 188 ? 19.704 -25.751 -22.271 1.00 93.62 188 GLY A CA 1
ATOM 1482 C C . GLY A 1 188 ? 18.724 -26.314 -23.312 1.00 93.62 188 GLY A C 1
ATOM 1483 O O . GLY A 1 188 ? 17.557 -26.505 -22.999 1.00 93.62 188 GLY A O 1
ATOM 1484 N N . VAL A 1 189 ? 19.176 -26.623 -24.535 1.00 93.56 189 VAL A N 1
ATOM 1485 C CA . VAL A 1 189 ? 18.344 -27.290 -25.551 1.00 93.56 189 VAL A CA 1
ATOM 1486 C C . VAL A 1 189 ? 18.373 -28.808 -25.343 1.00 93.56 189 VAL A C 1
ATOM 1488 O O . VAL A 1 189 ? 19.449 -29.378 -25.144 1.00 93.56 189 VAL A O 1
ATOM 1491 N N . ASP A 1 190 ? 17.202 -29.446 -25.440 1.00 93.88 190 ASP A N 1
ATOM 1492 C CA . ASP A 1 190 ? 16.967 -30.889 -25.277 1.00 93.88 190 ASP A CA 1
ATOM 1493 C C . ASP A 1 190 ? 18.101 -31.779 -25.860 1.00 93.88 190 ASP A C 1
ATOM 1495 O O . ASP A 1 190 ? 18.412 -31.692 -27.057 1.00 93.88 190 ASP A O 1
ATOM 1499 N N . PRO A 1 191 ? 18.709 -32.681 -25.059 1.00 94.62 191 PRO A N 1
ATOM 1500 C CA . PRO A 1 191 ? 19.712 -33.638 -25.525 1.00 94.62 191 PRO A CA 1
ATOM 1501 C C . PRO A 1 191 ? 19.270 -34.525 -26.702 1.00 94.62 191 PRO A C 1
ATOM 1503 O O . PRO A 1 191 ? 20.123 -34.961 -27.481 1.00 94.62 191 PRO A O 1
ATOM 1506 N N . LYS A 1 192 ? 17.978 -34.838 -26.859 1.00 95.62 192 LYS A N 1
ATOM 1507 C CA . LYS A 1 192 ? 17.441 -35.608 -27.999 1.00 95.62 192 LYS A CA 1
ATOM 1508 C C . LYS A 1 192 ? 17.413 -34.752 -29.271 1.00 95.62 192 LYS A C 1
ATOM 1510 O O . LYS A 1 192 ? 17.960 -35.187 -30.288 1.00 95.62 192 LYS A O 1
ATOM 1515 N N . PHE A 1 193 ? 16.917 -33.514 -29.205 1.00 95.31 193 PHE A N 1
ATOM 1516 C CA . PHE A 1 193 ? 17.048 -32.527 -30.283 1.00 95.31 193 PHE A CA 1
ATOM 1517 C C . PHE A 1 193 ? 18.514 -32.302 -30.679 1.00 95.31 193 PHE A C 1
ATOM 1519 O O . PHE A 1 193 ? 18.844 -32.394 -31.861 1.00 95.31 193 PHE A O 1
ATOM 1526 N N . ARG A 1 194 ? 19.420 -32.075 -29.715 1.00 92.75 194 ARG A N 1
ATOM 1527 C CA . ARG A 1 194 ? 20.855 -31.849 -29.988 1.00 92.75 194 ARG A CA 1
ATOM 1528 C C . ARG A 1 194 ? 21.511 -33.032 -30.711 1.00 92.75 194 ARG A C 1
ATOM 1530 O O . ARG A 1 194 ? 22.289 -32.810 -31.640 1.00 92.75 194 ARG A O 1
ATOM 1537 N N . ARG A 1 195 ? 21.174 -34.274 -30.336 1.00 93.94 195 ARG A N 1
ATOM 1538 C CA . ARG A 1 195 ? 21.625 -35.489 -31.044 1.00 93.94 195 ARG A CA 1
ATOM 1539 C C . ARG A 1 195 ? 21.101 -35.527 -32.480 1.00 93.94 195 ARG A C 1
ATOM 1541 O O . ARG A 1 195 ? 21.902 -35.629 -33.405 1.00 93.94 195 ARG A O 1
ATOM 1548 N N . ASN A 1 196 ? 19.792 -35.365 -32.686 1.00 95.38 196 ASN A N 1
ATOM 1549 C CA . ASN A 1 196 ? 19.195 -35.362 -34.027 1.00 95.38 196 ASN A CA 1
ATOM 1550 C C . ASN A 1 196 ? 19.787 -34.254 -34.925 1.00 95.38 196 ASN A C 1
ATOM 1552 O O . ASN A 1 196 ? 20.176 -34.500 -36.066 1.00 95.38 196 ASN A O 1
ATOM 1556 N N . HIS A 1 197 ? 19.954 -33.048 -34.379 1.00 93.19 197 HIS A N 1
ATOM 1557 C CA . HIS A 1 197 ? 20.544 -31.905 -35.075 1.00 93.19 197 HIS A CA 1
ATOM 1558 C C . HIS A 1 197 ? 21.983 -32.181 -35.551 1.00 93.19 197 HIS A C 1
ATOM 1560 O O . HIS A 1 197 ? 22.324 -31.822 -36.678 1.00 93.19 197 HIS A O 1
ATOM 1566 N N . LYS A 1 198 ? 22.806 -32.896 -34.762 1.00 92.81 198 LYS A N 1
ATOM 1567 C CA . LYS A 1 198 ? 24.152 -33.341 -35.182 1.00 92.81 198 LYS A CA 1
ATOM 1568 C C . LYS A 1 198 ? 24.092 -34.230 -36.432 1.00 92.81 198 LYS A C 1
ATOM 1570 O O . LYS A 1 198 ? 24.858 -34.009 -37.369 1.00 92.81 198 LYS A O 1
ATOM 1575 N N . HIS A 1 199 ? 23.178 -35.202 -36.473 1.00 94.38 199 HIS A N 1
ATOM 1576 C CA . HIS A 1 199 ? 23.012 -36.083 -37.637 1.00 94.38 199 HIS A CA 1
ATOM 1577 C C . HIS A 1 199 ? 22.487 -35.327 -38.865 1.00 94.38 199 HIS A C 1
ATOM 1579 O O . HIS A 1 199 ? 23.011 -35.517 -39.963 1.00 94.38 199 HIS A O 1
ATOM 1585 N N . ALA A 1 200 ? 21.521 -34.420 -38.683 1.00 94.06 200 ALA A N 1
ATOM 1586 C CA . ALA A 1 200 ? 20.990 -33.583 -39.758 1.00 94.06 200 ALA A CA 1
ATOM 1587 C C . ALA A 1 200 ? 22.070 -32.677 -40.383 1.00 94.06 200 ALA A C 1
ATOM 1589 O O . ALA A 1 200 ? 22.214 -32.656 -41.605 1.00 94.06 200 ALA A O 1
ATOM 1590 N N . LEU A 1 201 ? 22.874 -31.989 -39.560 1.00 93.56 201 LEU A N 1
ATOM 1591 C CA . LEU A 1 201 ? 23.994 -31.161 -40.029 1.00 93.56 201 LEU A CA 1
ATOM 1592 C C . LEU A 1 201 ? 25.076 -31.982 -40.743 1.00 93.56 201 LEU A C 1
ATOM 1594 O O . LEU A 1 201 ? 25.611 -31.543 -41.757 1.00 93.56 201 LEU A O 1
ATOM 1598 N N . HIS A 1 202 ? 25.390 -33.183 -40.252 1.00 94.31 202 HIS A N 1
ATOM 1599 C CA . HIS A 1 202 ? 26.346 -34.068 -40.919 1.00 94.31 202 HIS A CA 1
ATOM 1600 C C . HIS A 1 202 ? 25.820 -34.558 -42.282 1.00 94.31 202 HIS A C 1
ATOM 1602 O O . HIS A 1 202 ? 26.568 -34.606 -43.260 1.00 94.31 202 HIS A O 1
ATOM 1608 N N . GLY A 1 203 ? 24.521 -34.864 -42.375 1.00 95.56 203 GLY A N 1
ATOM 1609 C CA . GLY A 1 203 ? 23.857 -35.229 -43.627 1.00 95.56 203 GLY A CA 1
ATOM 1610 C C . GLY A 1 203 ? 23.890 -34.106 -44.667 1.00 95.56 203 GLY A C 1
ATOM 1611 O O . GLY A 1 203 ? 24.298 -34.341 -45.806 1.00 95.56 203 GLY A O 1
ATOM 1612 N N . THR A 1 204 ? 23.532 -32.875 -44.283 1.00 94.31 204 THR A N 1
ATOM 1613 C CA . THR A 1 204 ? 23.574 -31.724 -45.202 1.00 94.31 204 THR A CA 1
ATOM 1614 C C . THR A 1 204 ? 25.002 -31.349 -45.589 1.00 94.31 204 THR A C 1
ATOM 1616 O O . THR A 1 204 ? 25.248 -31.080 -46.763 1.00 94.31 204 THR A O 1
ATOM 1619 N N . ALA A 1 205 ? 25.968 -31.412 -44.666 1.00 94.25 205 ALA A N 1
ATOM 1620 C CA . ALA A 1 205 ? 27.382 -31.202 -44.977 1.00 94.25 205 ALA A CA 1
ATOM 1621 C C . ALA A 1 205 ? 27.908 -32.229 -45.996 1.00 94.25 205 ALA A C 1
ATOM 1623 O O . ALA A 1 205 ? 28.549 -31.843 -46.974 1.00 94.25 205 ALA A O 1
ATOM 1624 N N . LYS A 1 206 ? 27.582 -33.521 -45.829 1.00 93.94 206 LYS A N 1
ATOM 1625 C CA . LYS A 1 206 ? 27.960 -34.578 -46.783 1.00 93.94 206 LYS A CA 1
ATOM 1626 C C . LYS A 1 206 ? 27.324 -34.365 -48.162 1.00 93.94 206 LYS A C 1
ATOM 1628 O O . LYS A 1 206 ? 28.012 -34.518 -49.168 1.00 93.94 206 LYS A O 1
ATOM 1633 N N . ALA A 1 207 ? 26.051 -33.972 -48.222 1.00 92.62 207 ALA A N 1
ATOM 1634 C CA . ALA A 1 207 ? 25.375 -33.658 -49.484 1.00 92.62 207 ALA A CA 1
ATOM 1635 C C . ALA A 1 207 ? 25.993 -32.435 -50.191 1.00 92.62 207 ALA A C 1
ATOM 1637 O O . ALA A 1 207 ? 26.250 -32.481 -51.392 1.00 92.62 207 ALA A O 1
ATOM 1638 N N . LEU A 1 208 ? 26.304 -31.369 -49.444 1.00 93.25 208 LEU A N 1
ATOM 1639 C CA . LEU A 1 208 ? 26.961 -30.163 -49.966 1.00 93.25 208 LEU A CA 1
ATOM 1640 C C . LEU A 1 208 ? 28.421 -30.395 -50.382 1.00 93.25 208 LEU A C 1
ATOM 1642 O O . LEU A 1 208 ? 28.924 -29.658 -51.224 1.00 93.25 208 LEU A O 1
ATOM 1646 N N . ALA A 1 209 ? 29.106 -31.384 -49.804 1.00 93.25 209 ALA A N 1
ATOM 1647 C CA . ALA A 1 209 ? 30.426 -31.816 -50.257 1.00 93.25 209 ALA A CA 1
ATOM 1648 C C . ALA A 1 209 ? 30.329 -32.656 -51.541 1.00 93.25 209 ALA A C 1
ATOM 1650 O O . ALA A 1 209 ? 31.087 -32.427 -52.478 1.00 93.25 209 ALA A O 1
ATOM 1651 N N . ALA A 1 210 ? 29.367 -33.582 -51.621 1.00 91.69 210 ALA A N 1
ATOM 1652 C CA . ALA A 1 210 ? 29.131 -34.385 -52.820 1.00 91.69 210 ALA A CA 1
ATOM 1653 C C . ALA A 1 210 ? 28.735 -33.522 -54.033 1.00 91.69 210 ALA A C 1
ATOM 1655 O O . ALA A 1 210 ? 29.230 -33.762 -55.124 1.00 91.69 210 ALA A O 1
ATOM 1656 N N . ALA A 1 211 ? 27.922 -32.479 -53.833 1.00 89.94 211 ALA A N 1
ATOM 1657 C CA . ALA A 1 211 ? 27.486 -31.549 -54.883 1.00 89.94 211 ALA A CA 1
ATOM 1658 C C . ALA A 1 211 ? 28.512 -30.446 -55.245 1.00 89.94 211 ALA A C 1
ATOM 1660 O O . ALA A 1 211 ? 28.151 -29.460 -55.889 1.00 89.94 211 ALA A O 1
ATOM 1661 N N . LYS A 1 212 ? 29.768 -30.569 -54.791 1.00 86.12 212 LYS A N 1
ATOM 1662 C CA . LYS A 1 212 ? 30.887 -29.660 -55.111 1.00 86.12 212 LYS A CA 1
ATOM 1663 C C . LYS A 1 212 ? 32.015 -30.322 -55.914 1.00 86.12 212 LYS A C 1
ATOM 1665 O O . LYS A 1 212 ? 32.971 -29.625 -56.249 1.00 86.12 212 LYS A O 1
ATOM 1670 N N . ASN A 1 213 ? 31.903 -31.623 -56.185 1.00 59.69 213 ASN A N 1
ATOM 1671 C CA . ASN A 1 213 ? 32.782 -32.380 -57.080 1.00 59.69 213 ASN A CA 1
ATOM 1672 C C . ASN A 1 213 ? 32.053 -32.668 -58.399 1.00 59.69 213 ASN A C 1
ATOM 1674 O O . ASN A 1 213 ? 32.763 -32.829 -59.411 1.00 59.69 213 ASN A O 1
#

InterPro domains:
  IPR002673 Large ribosomal subunit protein eL29 [PF01779] (157-196)
  IPR002673 Large ribosomal subunit protein eL29 [PTHR12884] (155-212)
  IPR023184 Ubiquinol-cytochrome C reductase hinge domain [PF02320] (85-155)
  IPR036811 Ubiquinol-cytochrome C reductase hinge domain superfamily [G3DSA:1.10.287.20] (84-155)
  IPR036811 Ubiquinol-cytochrome C reductase hinge domain superfamily [SSF81531] (85-155)

Secondary structure (DSSP, 8-state):
-HHHHHHHHHHHHHHHS--------------------------------------------------------------------HHHHHHHHHHTSHHHHHHHHHHHHHHHHHHHHHTSTTSTT-S-----HHHHHHHHHHHHHHHHHHHHHHHHHHTTTTHHHHHHHHHHH--PPP---SS---TTS-HHHHHHHHHHHHHHHHHHHHTT-

Sequence (213 aa):
MISAITEYLEELKESFAPTIAKAEDEQEGGEEESSDEKGDGEEGDGEEGDGEEGSDNEDSDNEEEDDEEEEDEEEDDEEEEEGGDPLDALKAECANTTEGKELTHHFMECVERVHKAEEQPGYEDAEYKEDCVEEFFHLTHYIDNCAAPRLFGKMAKSKNHTNHNQAKKAHKNGIKKPKTFKYPSLKGVDPKFRRNHKHALHGTAKALAAAKN